Protein AF-A0A0Q4GLU4-F1 (afdb_monomer_lite)

pLDDT: mean 87.72, std 13.49, range [31.62, 98.12]

Structure (mmCIF, N/CA/C/O backbone):
data_AF-A0A0Q4GLU4-F1
#
_entry.id   AF-A0A0Q4GLU4-F1
#
loop_
_atom_site.group_PDB
_atom_site.id
_atom_site.type_symbol
_atom_site.label_atom_id
_atom_site.label_alt_id
_atom_site.label_comp_id
_atom_site.label_asym_id
_atom_site.label_entity_id
_atom_site.label_seq_id
_atom_site.pdbx_PDB_ins_code
_atom_site.Cartn_x
_atom_site.Cartn_y
_atom_site.Cartn_z
_atom_site.occupancy
_atom_site.B_iso_or_equiv
_atom_site.auth_seq_id
_atom_site.auth_comp_id
_atom_site.auth_asym_id
_atom_site.auth_atom_id
_atom_site.pdbx_PDB_model_num
ATOM 1 N N . MET A 1 1 ? 0.797 -15.810 -22.753 1.00 39.41 1 MET A N 1
ATOM 2 C CA . MET A 1 1 ? -0.009 -14.845 -21.960 1.00 39.41 1 MET A CA 1
ATOM 3 C C . MET A 1 1 ? -1.448 -15.326 -21.776 1.00 39.41 1 MET A C 1
ATOM 5 O O . MET A 1 1 ? -1.882 -15.372 -20.635 1.00 39.41 1 MET A O 1
ATOM 9 N N . MET A 1 2 ? -2.152 -15.753 -22.838 1.00 31.64 2 MET A N 1
ATOM 10 C CA . MET A 1 2 ? -3.502 -16.339 -22.717 1.00 31.64 2 MET A CA 1
ATOM 11 C C . MET A 1 2 ? -3.546 -17.628 -21.883 1.00 31.64 2 MET A C 1
ATOM 13 O O . MET A 1 2 ? -4.384 -17.726 -20.999 1.00 31.64 2 MET A O 1
ATOM 17 N N . GLU A 1 3 ? -2.606 -18.563 -22.050 1.00 31.62 3 GLU A N 1
ATOM 18 C CA . GLU A 1 3 ? -2.553 -19.775 -21.204 1.00 31.62 3 GLU A CA 1
ATOM 19 C C . GLU A 1 3 ? -2.455 -19.452 -19.706 1.00 31.62 3 GLU A C 1
ATOM 21 O O . GLU A 1 3 ? -3.097 -20.096 -18.883 1.00 31.62 3 GLU A O 1
ATOM 26 N N . ARG A 1 4 ? -1.731 -18.388 -19.333 1.00 40.19 4 ARG A N 1
ATOM 27 C CA . ARG A 1 4 ? -1.610 -17.991 -17.923 1.00 40.19 4 ARG A CA 1
ATOM 28 C C . ARG A 1 4 ? -2.910 -17.440 -17.326 1.00 40.19 4 ARG A C 1
ATOM 30 O O . ARG A 1 4 ? -3.137 -17.584 -16.130 1.00 40.19 4 ARG A O 1
ATOM 37 N N . LEU A 1 5 ? -3.763 -16.843 -18.159 1.00 36.75 5 LEU A N 1
ATOM 38 C CA . LEU A 1 5 ? -5.113 -16.405 -17.790 1.00 36.75 5 LEU A CA 1
ATOM 39 C C . LEU A 1 5 ? -6.076 -17.593 -17.643 1.00 36.75 5 LEU A C 1
ATOM 41 O O . LEU A 1 5 ? -6.879 -17.600 -16.717 1.00 36.75 5 LEU A O 1
ATOM 45 N N . PHE A 1 6 ? -5.970 -18.606 -18.508 1.00 34.22 6 PHE A N 1
ATOM 46 C CA . PHE A 1 6 ? -6.849 -19.782 -18.477 1.00 34.22 6 PHE A CA 1
ATOM 47 C C . PHE A 1 6 ? -6.505 -20.782 -17.365 1.00 34.22 6 PHE A C 1
ATOM 49 O O . PHE A 1 6 ? -7.409 -21.347 -16.759 1.00 34.22 6 PHE A O 1
ATOM 56 N N . PHE A 1 7 ? -5.221 -20.968 -17.046 1.00 37.69 7 PHE A N 1
ATOM 57 C CA . PHE A 1 7 ? -4.772 -21.926 -16.022 1.00 37.69 7 PHE A CA 1
ATOM 58 C C . PHE A 1 7 ? -4.609 -21.311 -14.628 1.00 37.69 7 PHE A C 1
ATOM 60 O O . PHE A 1 7 ? -3.925 -21.868 -13.772 1.00 37.69 7 PHE A O 1
ATOM 67 N N . GLY A 1 8 ? -5.159 -20.118 -14.403 1.00 33.62 8 GLY A N 1
ATOM 68 C CA . GLY A 1 8 ? -5.063 -19.425 -13.123 1.00 33.62 8 GLY A CA 1
ATOM 69 C C . GLY A 1 8 ? -3.666 -18.909 -12.779 1.00 33.62 8 GLY A C 1
ATOM 70 O O . GLY A 1 8 ? -3.582 -18.090 -11.883 1.00 33.62 8 GLY A O 1
ATOM 71 N N . THR A 1 9 ? -2.596 -19.278 -13.502 1.00 38.72 9 THR A N 1
ATOM 72 C CA . THR A 1 9 ? -1.189 -18.873 -13.259 1.00 38.72 9 THR A CA 1
ATOM 73 C C . THR A 1 9 ? -0.902 -17.364 -13.410 1.00 38.72 9 THR A C 1
ATOM 75 O O . THR A 1 9 ? 0.211 -16.914 -13.145 1.00 38.72 9 THR A O 1
ATOM 78 N N . GLY A 1 10 ? -1.913 -16.540 -13.705 1.00 41.88 10 GLY A N 1
ATOM 79 C CA . GLY A 1 10 ? -1.971 -15.097 -13.414 1.00 41.88 10 GLY A CA 1
ATOM 80 C C . GLY A 1 10 ? -2.082 -14.744 -11.913 1.00 41.88 10 GLY A C 1
ATOM 81 O O . GLY A 1 10 ? -2.509 -13.642 -11.571 1.00 41.88 10 GLY A O 1
ATOM 82 N N . ILE A 1 11 ? -1.681 -15.661 -11.017 1.00 48.50 11 ILE A N 1
ATOM 83 C CA . ILE A 1 11 ? -1.742 -15.626 -9.533 1.00 48.50 11 ILE A CA 1
ATOM 84 C C . ILE A 1 11 ? -0.974 -14.442 -8.918 1.00 48.50 11 ILE A C 1
ATOM 86 O O . ILE A 1 11 ? -1.098 -14.176 -7.726 1.00 48.50 11 ILE A O 1
ATOM 90 N N . GLY A 1 12 ? -0.249 -13.654 -9.717 1.00 57.22 12 GLY A N 1
ATOM 91 C CA . GLY A 1 12 ? 0.348 -12.391 -9.275 1.00 57.22 12 GLY A CA 1
ATOM 92 C C . GLY A 1 12 ? -0.660 -11.405 -8.671 1.00 57.22 12 GLY A C 1
ATOM 93 O O . GLY A 1 12 ? -0.256 -10.552 -7.898 1.00 57.22 12 GLY A O 1
ATOM 94 N N . ILE A 1 13 ? -1.955 -11.539 -8.978 1.00 63.97 13 ILE A N 1
ATOM 95 C CA . ILE A 1 13 ? -3.050 -10.760 -8.370 1.00 63.97 13 ILE A CA 1
ATOM 96 C C . ILE A 1 13 ? -3.712 -11.528 -7.204 1.00 63.97 13 ILE A C 1
ATOM 98 O O . ILE A 1 13 ? -4.199 -10.950 -6.238 1.00 63.97 13 ILE A O 1
ATOM 102 N N . GLY A 1 14 ? -3.703 -12.863 -7.244 1.00 71.62 14 GLY A N 1
ATOM 103 C CA . GLY A 1 14 ? -4.297 -13.706 -6.200 1.00 71.62 14 GLY A CA 1
ATOM 104 C C . GLY A 1 14 ? -3.524 -13.703 -4.877 1.00 71.62 14 GLY A C 1
ATOM 105 O O . GLY A 1 14 ? -4.084 -14.089 -3.853 1.00 71.62 14 GLY A O 1
ATOM 106 N N . TYR A 1 15 ? -2.267 -13.245 -4.864 1.00 82.19 15 TYR A N 1
ATOM 107 C CA . TYR A 1 15 ? -1.439 -13.215 -3.650 1.00 82.19 15 TYR A CA 1
ATOM 108 C C . TYR A 1 15 ? -2.108 -12.455 -2.496 1.00 82.19 15 TYR A C 1
ATOM 110 O O . TYR A 1 15 ? -1.996 -12.868 -1.344 1.00 82.19 15 TYR A O 1
ATOM 118 N N . PHE A 1 16 ? -2.862 -11.393 -2.801 1.00 81.38 16 PHE A N 1
ATOM 119 C CA . PHE A 1 16 ? -3.584 -10.631 -1.788 1.00 81.38 16 PHE A CA 1
ATOM 120 C C . PHE A 1 16 ? -4.655 -11.478 -1.085 1.00 81.38 16 PHE A C 1
ATOM 122 O O . PHE A 1 16 ? -4.849 -11.337 0.118 1.00 81.38 16 PHE A O 1
ATOM 129 N N . VAL A 1 17 ? -5.304 -12.411 -1.796 1.00 86.00 17 VAL A N 1
ATOM 130 C CA . VAL A 1 17 ? -6.263 -13.357 -1.198 1.00 86.00 17 VAL A CA 1
ATOM 131 C C . VAL A 1 17 ? -5.552 -14.282 -0.212 1.00 86.00 17 VAL A C 1
ATOM 133 O O . VAL A 1 17 ? -6.052 -14.498 0.888 1.00 86.00 17 VAL A O 1
ATOM 136 N N . ILE A 1 18 ? -4.361 -14.778 -0.564 1.00 90.38 18 ILE A N 1
ATOM 137 C CA . ILE A 1 18 ? -3.545 -15.614 0.331 1.00 90.38 18 ILE A CA 1
ATOM 138 C C . ILE A 1 18 ? -3.186 -14.831 1.599 1.00 90.38 18 ILE A C 1
ATOM 140 O O . ILE A 1 18 ? -3.396 -15.326 2.706 1.00 90.38 18 ILE A O 1
ATOM 144 N N . VAL A 1 19 ? -2.713 -13.592 1.448 1.00 91.06 19 VAL A N 1
ATOM 145 C CA . VAL A 1 19 ? -2.402 -12.708 2.581 1.00 91.06 19 VAL A CA 1
ATOM 146 C C . VAL A 1 19 ? -3.643 -12.449 3.438 1.00 91.06 19 VAL A C 1
ATOM 148 O O . VAL A 1 19 ? -3.573 -12.524 4.662 1.00 91.06 19 VAL A O 1
ATOM 151 N N . LEU A 1 20 ? -4.803 -12.199 2.830 1.00 89.88 20 LEU A N 1
ATOM 152 C CA . LEU A 1 20 ? -6.050 -11.975 3.561 1.00 89.88 20 LEU A CA 1
ATOM 153 C C . LEU A 1 20 ? -6.472 -13.206 4.375 1.00 89.88 20 LEU A C 1
ATOM 155 O O . LEU A 1 20 ? -6.898 -13.072 5.524 1.00 89.88 20 LEU A O 1
ATOM 159 N N . VAL A 1 21 ? -6.318 -14.408 3.815 1.00 93.12 21 VAL A N 1
ATOM 160 C CA . VAL A 1 21 ? -6.548 -15.667 4.535 1.00 93.12 21 VAL A CA 1
ATOM 161 C C . VAL A 1 21 ? -5.582 -15.792 5.718 1.00 93.12 21 VAL A C 1
ATOM 163 O O . VAL A 1 21 ? -6.031 -16.071 6.830 1.00 93.12 21 VAL A O 1
ATOM 166 N N . GLN A 1 22 ? -4.286 -15.506 5.530 1.00 94.81 22 GLN A N 1
ATOM 167 C CA . GLN A 1 22 ? -3.303 -15.486 6.625 1.00 94.81 22 GLN A CA 1
ATOM 168 C C . GLN A 1 22 ? -3.731 -14.521 7.746 1.00 94.81 22 GLN A C 1
ATOM 170 O O . GLN A 1 22 ? -3.732 -14.898 8.917 1.00 94.81 22 GLN A O 1
ATOM 175 N N . MET A 1 23 ? -4.165 -13.303 7.405 1.00 95.69 23 MET A N 1
ATOM 176 C CA . MET A 1 23 ? -4.648 -12.321 8.387 1.00 95.69 23 MET A CA 1
ATOM 177 C C . MET A 1 23 ? -5.918 -12.777 9.109 1.00 95.69 23 MET A C 1
ATOM 179 O O . MET A 1 23 ? -6.060 -12.583 10.318 1.00 95.69 23 MET A O 1
ATOM 183 N N . THR A 1 24 ? -6.824 -13.440 8.391 1.00 94.44 24 THR A N 1
ATOM 184 C CA . THR A 1 24 ? -8.051 -14.002 8.967 1.00 94.44 24 THR A CA 1
ATOM 185 C C . THR A 1 24 ? -7.716 -15.055 10.026 1.00 94.44 24 THR A C 1
ATOM 187 O O . THR A 1 24 ? -8.270 -15.015 11.122 1.00 94.44 24 THR A O 1
ATOM 190 N N . PHE A 1 25 ? -6.737 -15.929 9.767 1.00 96.25 25 PHE A N 1
ATOM 191 C CA . PHE A 1 25 ? -6.247 -16.891 10.762 1.00 96.25 25 PHE A CA 1
ATOM 192 C C . PHE A 1 25 ? -5.553 -16.235 11.963 1.00 96.25 25 PHE A C 1
ATOM 194 O O . PHE A 1 25 ? -5.634 -16.760 13.073 1.00 96.25 25 PHE A O 1
ATOM 201 N N . LEU A 1 26 ? -4.897 -15.087 11.777 1.00 95.94 26 LEU A N 1
ATOM 202 C CA . LEU A 1 26 ? -4.264 -14.339 12.869 1.00 95.94 26 LEU A CA 1
ATOM 203 C C . LEU A 1 26 ? -5.267 -13.560 13.729 1.00 95.94 26 LEU A C 1
ATOM 205 O O . LEU A 1 26 ? -4.972 -13.245 14.881 1.00 95.94 26 LEU A O 1
ATOM 209 N N . THR A 1 27 ? -6.461 -13.270 13.213 1.00 96.31 27 THR A N 1
ATOM 210 C CA . THR A 1 27 ? -7.449 -12.408 13.881 1.00 96.31 27 THR A CA 1
ATOM 211 C C . THR A 1 27 ? -7.829 -12.876 15.292 1.00 96.31 27 THR A C 1
ATOM 213 O O . THR A 1 27 ? -7.807 -12.044 16.200 1.00 96.31 27 THR A O 1
ATOM 216 N N . PRO A 1 28 ? -8.094 -14.174 15.557 1.00 96.81 28 PRO A N 1
ATOM 217 C CA . PRO A 1 28 ? -8.371 -14.645 16.914 1.00 96.81 28 PRO A CA 1
ATOM 218 C C . PRO A 1 28 ? -7.207 -14.414 17.886 1.00 96.81 28 PRO A C 1
ATOM 220 O O . PRO A 1 28 ? -7.432 -14.208 19.075 1.00 96.81 28 PRO A O 1
ATOM 223 N N . LEU A 1 29 ? -5.959 -14.438 17.404 1.00 96.44 29 LEU A N 1
ATOM 224 C CA . LEU A 1 29 ? -4.783 -14.145 18.229 1.00 96.44 29 LEU A CA 1
ATOM 225 C C . LEU A 1 29 ? -4.691 -12.653 18.538 1.00 96.44 29 LEU A C 1
ATOM 227 O O . LEU A 1 29 ? -4.422 -12.285 19.679 1.00 96.44 29 LEU A O 1
ATOM 231 N N . ILE A 1 30 ? -4.967 -11.803 17.544 1.00 96.12 30 ILE A N 1
ATOM 232 C CA . ILE A 1 30 ? -5.041 -10.352 17.731 1.00 96.12 30 ILE A CA 1
ATOM 233 C C . ILE A 1 30 ? -6.120 -10.008 18.767 1.00 96.12 30 ILE A C 1
ATOM 235 O O . ILE A 1 30 ? -5.894 -9.148 19.617 1.00 96.12 30 ILE A O 1
ATOM 239 N N . ASP A 1 31 ? -7.263 -10.696 18.733 1.00 96.06 31 ASP A N 1
ATOM 240 C CA . ASP A 1 31 ? -8.378 -10.452 19.650 1.00 96.06 31 ASP A CA 1
ATOM 241 C C . ASP A 1 31 ? -8.071 -10.792 21.112 1.00 96.06 31 ASP A C 1
ATOM 243 O O . ASP A 1 31 ? -8.534 -10.118 22.030 1.00 96.06 31 ASP A O 1
ATOM 247 N N . ARG A 1 32 ? -7.224 -11.800 21.340 1.00 96.31 32 ARG A N 1
ATOM 248 C CA . ARG A 1 32 ? -6.768 -12.187 22.684 1.00 96.31 32 ARG A CA 1
ATOM 249 C C . ARG A 1 32 ? -5.821 -11.165 23.320 1.00 96.31 32 ARG A C 1
ATOM 251 O O . ARG A 1 32 ? -5.521 -11.261 24.508 1.00 96.31 32 ARG A O 1
ATOM 258 N N . VAL A 1 33 ? -5.317 -10.191 22.561 1.00 95.81 33 VAL A N 1
ATOM 259 C CA . VAL A 1 33 ? -4.441 -9.147 23.099 1.00 95.81 33 VAL A CA 1
ATOM 260 C C . VAL A 1 33 ? -5.290 -8.043 23.730 1.00 95.81 33 VAL A C 1
ATOM 262 O O . VAL A 1 33 ? -5.928 -7.251 23.048 1.00 95.81 33 VAL A O 1
ATOM 265 N N . HIS A 1 34 ? -5.264 -7.949 25.059 1.00 93.50 34 HIS A N 1
ATOM 266 C CA . HIS A 1 34 ? -6.071 -6.957 25.779 1.00 93.50 34 HIS A CA 1
ATOM 267 C C . HIS A 1 34 ? -5.377 -5.599 25.961 1.00 93.50 34 HIS A C 1
ATOM 269 O O . HIS A 1 34 ? -6.041 -4.570 26.068 1.00 93.50 34 HIS A O 1
ATOM 275 N N . LYS A 1 35 ? -4.038 -5.561 26.002 1.00 95.25 35 LYS A N 1
ATOM 276 C CA . LYS A 1 35 ? -3.285 -4.341 26.340 1.00 95.25 35 LYS A CA 1
ATOM 277 C C . LYS A 1 35 ? -2.871 -3.561 25.087 1.00 95.25 35 LYS A C 1
ATOM 279 O O . LYS A 1 35 ? -2.287 -4.122 24.166 1.00 95.25 35 LYS A O 1
ATOM 284 N N . SER A 1 36 ? -3.100 -2.244 25.070 1.00 93.50 36 SER A N 1
ATOM 285 C CA . SER A 1 36 ? -2.770 -1.361 23.931 1.00 93.50 36 SER A CA 1
ATOM 286 C C . SER A 1 36 ? -1.318 -1.397 23.493 1.00 93.50 36 SER A C 1
ATOM 288 O O . SER A 1 36 ? -1.057 -1.545 22.301 1.00 93.50 36 SER A O 1
ATOM 290 N N . TYR A 1 37 ? -0.384 -1.333 24.438 1.00 95.38 37 TYR A N 1
ATOM 291 C CA . TYR A 1 37 ? 1.036 -1.345 24.100 1.00 95.38 37 TYR A CA 1
ATOM 292 C C . TYR A 1 37 ? 1.467 -2.658 23.428 1.00 95.38 37 TYR A C 1
ATOM 294 O O . TYR A 1 37 ? 2.375 -2.636 22.607 1.00 95.38 37 TYR A O 1
ATOM 302 N N . LEU A 1 38 ? 0.801 -3.787 23.715 1.00 97.06 38 LEU A N 1
ATOM 303 C CA . LEU A 1 38 ? 1.115 -5.072 23.085 1.00 97.06 38 LEU A CA 1
ATOM 304 C C . LEU A 1 38 ? 0.713 -5.100 21.610 1.00 97.06 38 LEU A C 1
ATOM 306 O O . LEU A 1 38 ? 1.428 -5.690 20.808 1.00 97.06 38 LEU A O 1
ATOM 310 N N . HIS A 1 39 ? -0.380 -4.435 21.224 1.00 95.94 39 HIS A N 1
ATOM 311 C CA . HIS A 1 39 ? -0.709 -4.309 19.804 1.00 95.94 39 HIS A CA 1
ATOM 312 C C . HIS A 1 39 ? 0.313 -3.443 19.070 1.00 95.94 39 HIS A C 1
ATOM 314 O O . HIS A 1 39 ? 0.755 -3.817 17.990 1.00 95.94 39 HIS A O 1
ATOM 320 N N . VAL A 1 40 ? 0.718 -2.317 19.668 1.00 94.94 40 VAL A N 1
ATOM 321 C CA . VAL A 1 40 ? 1.752 -1.441 19.096 1.00 94.94 40 VAL A CA 1
ATOM 322 C C . VAL A 1 40 ? 3.073 -2.195 18.956 1.00 94.94 40 VAL A C 1
ATOM 324 O O . VAL A 1 40 ? 3.673 -2.180 17.885 1.00 94.94 40 VAL A O 1
ATOM 327 N N . LEU A 1 41 ? 3.487 -2.920 19.997 1.00 97.25 41 LEU A N 1
ATOM 328 C CA . LEU A 1 41 ? 4.691 -3.745 19.974 1.00 97.25 41 LEU A CA 1
ATOM 329 C C . LEU A 1 41 ? 4.619 -4.830 18.893 1.00 97.25 41 LEU A C 1
ATOM 331 O O . LEU A 1 41 ? 5.587 -5.009 18.159 1.00 97.25 41 LEU A O 1
ATOM 335 N N . ALA A 1 42 ? 3.483 -5.521 18.757 1.00 97.19 42 ALA A N 1
ATOM 336 C CA . ALA A 1 42 ? 3.283 -6.528 17.717 1.00 97.19 42 ALA A CA 1
ATOM 337 C C . ALA A 1 42 ? 3.375 -5.922 16.309 1.00 97.19 42 ALA A C 1
ATOM 339 O O . ALA A 1 42 ? 4.083 -6.462 15.461 1.00 97.19 42 ALA A O 1
ATOM 340 N N . MET A 1 43 ? 2.725 -4.775 16.074 1.00 96.62 43 MET A N 1
ATOM 341 C CA . MET A 1 43 ? 2.805 -4.057 14.800 1.00 96.62 43 MET A CA 1
ATOM 342 C C . MET A 1 43 ? 4.243 -3.645 14.477 1.00 96.62 43 MET A C 1
ATOM 344 O O . MET A 1 43 ? 4.702 -3.917 13.372 1.00 96.62 43 MET A O 1
ATOM 348 N N . ILE A 1 44 ? 4.978 -3.052 15.424 1.00 96.38 44 ILE A N 1
ATOM 349 C CA . ILE A 1 44 ? 6.383 -2.658 15.223 1.00 96.38 44 ILE A CA 1
ATOM 350 C C . ILE A 1 44 ? 7.247 -3.887 14.931 1.00 96.38 44 ILE A C 1
ATOM 352 O O . ILE A 1 44 ? 7.976 -3.902 13.943 1.00 96.38 44 ILE A O 1
ATOM 356 N N . THR A 1 45 ? 7.128 -4.934 15.749 1.00 97.38 45 THR A N 1
ATOM 357 C CA . THR A 1 45 ? 7.933 -6.158 15.619 1.00 97.38 45 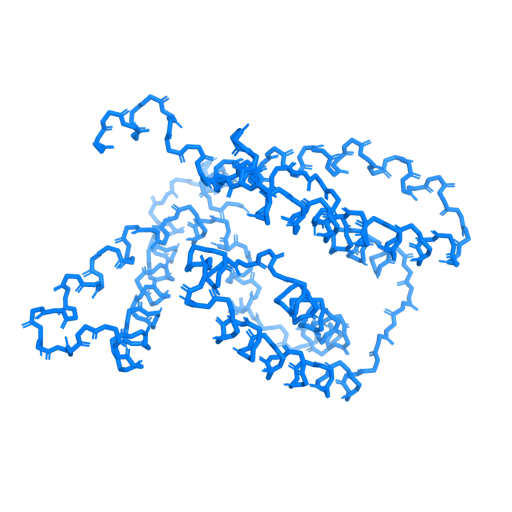THR A CA 1
ATOM 358 C C . THR A 1 45 ? 7.722 -6.816 14.260 1.00 97.38 45 THR A C 1
ATOM 360 O O . THR A 1 45 ? 8.688 -7.134 13.571 1.00 97.38 45 THR A O 1
ATOM 363 N N . LEU A 1 46 ? 6.466 -6.976 13.834 1.00 97.19 46 LEU A N 1
ATOM 364 C CA . LEU A 1 46 ? 6.155 -7.593 12.546 1.00 97.19 46 LEU A CA 1
ATOM 365 C C . LEU A 1 46 ? 6.469 -6.671 11.362 1.00 97.19 46 LEU A C 1
ATOM 367 O O . LEU A 1 46 ? 6.876 -7.174 10.321 1.00 97.19 46 LEU A O 1
ATOM 371 N N . THR A 1 47 ? 6.398 -5.344 11.528 1.00 95.94 47 THR A N 1
ATOM 372 C CA . THR A 1 47 ? 6.905 -4.393 10.521 1.00 95.94 47 THR A CA 1
ATOM 373 C C . THR A 1 47 ? 8.401 -4.589 10.302 1.00 95.94 47 THR A C 1
ATOM 375 O O . THR A 1 47 ? 8.839 -4.746 9.165 1.00 95.94 47 THR A O 1
ATOM 378 N N . VAL A 1 48 ? 9.188 -4.605 11.385 1.00 96.88 48 VAL A N 1
ATOM 379 C CA . VAL A 1 48 ? 10.642 -4.803 11.313 1.00 96.88 48 VAL A CA 1
ATOM 380 C C . VAL A 1 48 ? 10.949 -6.152 10.676 1.00 96.88 48 VAL A C 1
ATOM 382 O O . VAL A 1 48 ? 11.723 -6.202 9.729 1.00 96.88 48 VAL A O 1
ATOM 385 N N . LEU A 1 49 ? 10.279 -7.223 11.110 1.00 97.44 49 LEU A N 1
ATOM 386 C CA . LEU A 1 49 ? 10.451 -8.553 10.529 1.00 97.44 49 LEU A CA 1
ATOM 387 C C . LEU A 1 49 ? 10.121 -8.583 9.027 1.00 97.44 49 LEU A C 1
ATOM 389 O O . LEU A 1 49 ? 10.877 -9.161 8.251 1.00 97.44 49 LEU A O 1
ATOM 393 N N . GLY A 1 50 ? 9.018 -7.957 8.605 1.00 96.19 50 GLY A N 1
ATOM 394 C CA . GLY A 1 50 ? 8.606 -7.889 7.201 1.00 96.19 50 GLY A CA 1
ATOM 395 C C . GLY A 1 50 ? 9.579 -7.090 6.329 1.00 96.19 50 GLY A C 1
ATOM 396 O O . GLY A 1 50 ? 9.913 -7.524 5.224 1.00 96.19 50 GLY A O 1
ATOM 397 N N . ILE A 1 51 ? 10.080 -5.960 6.837 1.00 96.12 51 ILE A N 1
ATOM 398 C CA . ILE A 1 51 ? 11.109 -5.155 6.166 1.00 96.12 51 ILE A CA 1
ATOM 399 C C . ILE A 1 51 ? 12.411 -5.948 6.076 1.00 96.12 51 ILE A C 1
ATOM 401 O O . ILE A 1 51 ? 12.931 -6.116 4.979 1.00 96.12 51 ILE A O 1
ATOM 405 N N . SER A 1 52 ? 12.914 -6.486 7.190 1.00 97.00 52 SER A N 1
ATOM 406 C CA . SER A 1 52 ? 14.141 -7.284 7.205 1.00 97.00 52 SER A CA 1
ATOM 407 C C . SER A 1 52 ? 14.052 -8.450 6.229 1.00 97.00 52 SER A C 1
ATOM 409 O O . SER A 1 52 ? 14.934 -8.595 5.393 1.00 97.00 52 SER A O 1
ATOM 411 N N . PHE A 1 53 ? 12.952 -9.208 6.255 1.00 96.25 53 PHE A N 1
ATOM 412 C CA . PHE A 1 53 ? 12.705 -10.273 5.288 1.00 96.25 53 PHE A CA 1
ATOM 413 C C . PHE A 1 53 ? 12.792 -9.754 3.850 1.00 96.25 53 PHE A C 1
ATOM 415 O O . PHE A 1 53 ? 13.576 -10.275 3.062 1.00 96.25 53 PHE A O 1
ATOM 422 N N . THR A 1 54 ? 12.043 -8.699 3.518 1.00 94.69 54 THR A N 1
ATOM 423 C CA . THR A 1 54 ? 12.007 -8.151 2.155 1.00 94.69 54 THR A CA 1
ATOM 424 C C . THR A 1 54 ? 13.402 -7.739 1.688 1.00 94.69 54 THR A C 1
ATOM 426 O O . THR A 1 54 ? 13.816 -8.122 0.600 1.00 94.69 54 THR A O 1
ATOM 429 N N . TYR A 1 55 ? 14.156 -7.003 2.507 1.00 96.31 55 TYR A N 1
ATOM 430 C CA . TYR A 1 55 ? 15.480 -6.513 2.122 1.00 96.31 55 TYR A CA 1
ATOM 431 C C . TYR A 1 55 ? 16.489 -7.648 2.031 1.00 96.31 55 TYR A C 1
ATOM 433 O O . TYR A 1 55 ? 17.265 -7.671 1.086 1.00 96.31 55 TYR A O 1
ATOM 441 N N . THR A 1 56 ? 16.462 -8.617 2.947 1.00 96.81 56 THR A N 1
ATOM 442 C CA . THR A 1 56 ? 17.329 -9.796 2.863 1.00 96.81 56 THR A CA 1
ATOM 443 C C . THR A 1 56 ? 17.062 -10.574 1.577 1.00 96.81 56 THR A C 1
ATOM 445 O O . THR A 1 56 ? 18.005 -10.865 0.849 1.00 96.81 56 THR A O 1
ATOM 448 N N . MET A 1 57 ? 15.800 -10.861 1.242 1.00 96.38 57 MET A N 1
ATOM 449 C CA . MET A 1 57 ? 15.495 -11.602 0.014 1.00 96.38 57 MET A CA 1
ATOM 450 C C . MET A 1 57 ? 15.964 -10.846 -1.236 1.00 96.38 57 MET A C 1
ATOM 452 O O . MET A 1 57 ? 16.508 -11.465 -2.143 1.00 96.38 57 MET A O 1
ATOM 456 N N . GLN A 1 58 ? 15.806 -9.518 -1.274 1.00 94.81 58 GLN A N 1
ATOM 457 C CA . GLN A 1 58 ? 16.232 -8.692 -2.411 1.00 94.81 58 GLN A CA 1
ATOM 458 C C . GLN A 1 58 ? 17.756 -8.553 -2.514 1.00 94.81 58 GLN A C 1
ATOM 460 O O . GLN A 1 58 ? 18.307 -8.726 -3.593 1.00 94.81 58 GLN A O 1
ATOM 465 N N . LEU A 1 59 ? 18.446 -8.259 -1.408 1.00 95.44 59 LEU A N 1
ATOM 466 C CA . LEU A 1 59 ? 19.891 -8.002 -1.395 1.00 95.44 59 LEU A CA 1
ATOM 467 C C . LEU A 1 59 ? 20.727 -9.253 -1.665 1.00 95.44 59 LEU A C 1
ATOM 469 O O . LEU A 1 59 ? 21.803 -9.148 -2.243 1.00 95.44 59 LEU A O 1
ATOM 473 N N . TYR A 1 60 ? 20.243 -10.416 -1.231 1.00 96.25 60 TYR A N 1
ATOM 474 C CA . TYR A 1 60 ? 20.909 -11.698 -1.453 1.00 96.25 60 TYR A CA 1
ATOM 475 C C . TYR A 1 60 ? 20.320 -12.476 -2.637 1.00 96.25 60 TYR A C 1
ATOM 477 O O . TYR A 1 60 ? 20.686 -13.631 -2.828 1.00 96.25 60 TYR A O 1
ATOM 485 N N . GLU A 1 61 ? 19.401 -11.865 -3.396 1.00 94.38 61 GLU A N 1
ATOM 486 C CA . GLU A 1 61 ? 18.766 -12.449 -4.586 1.00 94.38 61 GLU A CA 1
ATOM 487 C C . GLU A 1 61 ? 18.240 -13.882 -4.354 1.00 94.38 61 GLU A C 1
ATOM 489 O O . GLU A 1 61 ? 18.404 -14.780 -5.177 1.00 94.38 61 GLU A O 1
ATOM 494 N N . ILE A 1 62 ? 17.611 -14.114 -3.195 1.00 95.69 62 ILE A N 1
ATOM 495 C CA . ILE A 1 62 ? 17.170 -15.453 -2.778 1.00 95.69 62 ILE A CA 1
ATOM 496 C C . ILE A 1 62 ? 15.886 -15.830 -3.525 1.00 95.69 62 ILE A C 1
ATOM 498 O O . ILE A 1 62 ? 14.785 -15.423 -3.149 1.00 95.69 62 ILE A O 1
ATOM 502 N N . GLU A 1 63 ? 16.019 -16.648 -4.564 1.00 93.94 63 GLU A N 1
ATOM 503 C CA . GLU A 1 63 ? 14.892 -17.183 -5.332 1.00 93.94 63 GLU A CA 1
ATOM 504 C C . GLU A 1 63 ? 14.093 -18.252 -4.545 1.00 93.94 63 GLU A C 1
ATOM 506 O O . GLU A 1 63 ? 14.675 -19.040 -3.794 1.00 93.94 63 GLU A O 1
ATOM 511 N N . PRO A 1 64 ? 12.753 -18.326 -4.704 1.00 90.56 64 PRO A N 1
ATOM 512 C CA . PRO A 1 64 ? 11.915 -17.435 -5.511 1.00 90.56 64 PRO A CA 1
ATOM 513 C C . PRO A 1 64 ? 11.488 -16.151 -4.768 1.00 90.56 64 PRO A C 1
ATOM 515 O O . PRO A 1 64 ? 10.695 -15.370 -5.288 1.00 90.56 64 PRO A O 1
ATOM 518 N N . PHE A 1 65 ? 11.943 -15.936 -3.529 1.00 91.69 65 PHE A N 1
ATOM 519 C CA . PHE A 1 65 ? 11.426 -14.918 -2.603 1.00 91.69 65 PHE A CA 1
ATOM 520 C C . PHE A 1 65 ? 11.863 -13.478 -2.901 1.00 91.69 65 PHE A C 1
ATOM 522 O O . PHE A 1 65 ? 11.286 -12.542 -2.354 1.00 91.69 65 PHE A O 1
ATOM 529 N N . ASN A 1 66 ? 12.846 -13.274 -3.770 1.00 90.75 66 ASN A N 1
ATOM 530 C CA . ASN A 1 66 ? 13.219 -11.977 -4.338 1.00 90.75 66 ASN A CA 1
ATOM 531 C C . ASN A 1 66 ? 12.270 -11.528 -5.474 1.00 90.75 66 ASN A C 1
ATOM 533 O O . ASN A 1 66 ? 12.262 -10.352 -5.839 1.00 90.75 66 ASN A O 1
ATOM 537 N N . THR A 1 67 ? 11.419 -12.408 -6.010 1.00 87.81 67 THR A N 1
ATOM 538 C CA . THR A 1 67 ? 10.483 -12.061 -7.091 1.00 87.81 67 THR A CA 1
ATOM 539 C C . THR A 1 67 ? 9.074 -11.765 -6.580 1.00 87.81 67 THR A C 1
ATOM 541 O O . THR A 1 67 ? 8.618 -12.286 -5.561 1.00 87.81 67 THR A O 1
ATOM 544 N N . PHE A 1 68 ? 8.344 -10.903 -7.289 1.00 82.56 68 PHE A N 1
ATOM 545 C CA . PHE A 1 68 ? 6.917 -10.694 -7.038 1.00 82.56 68 PHE A CA 1
ATOM 546 C C . PHE A 1 68 ? 6.095 -11.819 -7.704 1.00 82.56 68 PHE A C 1
ATOM 548 O O . PHE A 1 68 ? 6.355 -12.128 -8.869 1.00 82.56 68 PHE A O 1
ATOM 555 N N . PRO A 1 69 ? 5.079 -12.408 -7.037 1.00 85.56 69 PRO A N 1
ATOM 556 C CA . PRO A 1 69 ? 4.481 -11.993 -5.762 1.00 85.56 69 PRO A CA 1
ATOM 557 C C . PRO A 1 69 ? 5.097 -12.629 -4.506 1.00 85.56 69 PRO A C 1
ATOM 559 O O . PRO A 1 69 ? 4.650 -12.320 -3.405 1.00 85.56 69 PRO A O 1
ATOM 562 N N . MET A 1 70 ? 6.092 -13.512 -4.631 1.00 88.44 70 MET A N 1
ATOM 563 C CA . MET A 1 70 ? 6.636 -14.289 -3.508 1.00 88.44 70 MET A CA 1
ATOM 564 C C . MET A 1 70 ? 7.216 -13.413 -2.394 1.00 88.44 70 MET A C 1
ATOM 566 O O . MET A 1 70 ? 6.935 -13.656 -1.220 1.00 88.44 70 MET A O 1
ATOM 570 N N . SER A 1 71 ? 7.928 -12.344 -2.754 1.00 86.00 71 SER A N 1
ATOM 571 C CA . SER A 1 71 ? 8.438 -11.333 -1.814 1.00 86.00 71 SER A CA 1
ATOM 572 C C . SER A 1 71 ? 7.336 -10.659 -0.991 1.00 86.00 71 SER A C 1
ATOM 574 O O . SER A 1 71 ? 7.582 -10.162 0.105 1.00 86.00 71 SER A O 1
ATOM 576 N N . ALA A 1 72 ? 6.106 -10.669 -1.505 1.00 86.94 72 ALA A N 1
ATOM 577 C CA . ALA A 1 72 ? 4.937 -10.046 -0.911 1.00 86.94 72 ALA A CA 1
ATOM 578 C C . ALA A 1 72 ? 3.991 -11.055 -0.231 1.00 86.94 72 ALA A C 1
ATOM 580 O O . ALA A 1 72 ? 2.998 -10.642 0.360 1.00 86.94 72 ALA A O 1
ATOM 581 N N . LEU A 1 73 ? 4.255 -12.365 -0.299 1.00 91.00 73 LEU A N 1
ATOM 582 C CA . LEU A 1 73 ? 3.419 -13.385 0.354 1.00 91.00 73 LEU A CA 1
ATOM 583 C C . LEU A 1 73 ? 3.679 -13.508 1.854 1.00 91.00 73 LEU A C 1
ATOM 585 O O . LEU A 1 73 ? 2.875 -14.105 2.574 1.00 91.00 73 LEU A O 1
ATOM 589 N N . PHE A 1 74 ? 4.803 -12.976 2.332 1.00 93.38 74 PHE A N 1
ATOM 590 C CA . PHE A 1 74 ? 5.110 -13.009 3.748 1.00 93.38 74 PHE A CA 1
ATOM 591 C C . PHE A 1 74 ? 4.207 -12.031 4.502 1.00 93.38 74 PHE A C 1
ATOM 593 O O . PHE A 1 74 ? 4.340 -10.812 4.388 1.00 93.38 74 PHE A O 1
ATOM 600 N N . PHE A 1 75 ? 3.281 -12.583 5.290 1.00 93.56 75 PHE A N 1
ATOM 601 C CA . PHE A 1 75 ? 2.220 -11.836 5.968 1.00 93.56 75 PHE A CA 1
ATOM 602 C C . PHE A 1 75 ? 2.739 -10.636 6.776 1.00 93.56 75 PHE A C 1
ATOM 604 O O . PHE A 1 75 ? 2.064 -9.612 6.844 1.00 93.56 75 PHE A O 1
ATOM 611 N N . ALA A 1 76 ? 3.939 -10.728 7.362 1.00 94.69 76 ALA A N 1
ATOM 612 C CA . ALA A 1 76 ? 4.510 -9.676 8.202 1.00 94.69 76 ALA A CA 1
ATOM 613 C C . ALA A 1 76 ? 4.677 -8.337 7.458 1.00 94.69 76 ALA A C 1
ATOM 615 O O . ALA A 1 76 ? 4.584 -7.285 8.083 1.00 94.69 76 ALA A O 1
ATOM 616 N N . VAL A 1 77 ? 4.830 -8.362 6.127 1.00 93.12 77 VAL A N 1
ATOM 617 C CA . VAL A 1 77 ? 4.870 -7.155 5.280 1.00 93.12 77 VAL A CA 1
ATOM 618 C C . VAL A 1 77 ? 3.555 -6.369 5.361 1.00 93.12 77 VAL A C 1
ATOM 620 O O . VAL A 1 77 ? 3.558 -5.140 5.374 1.00 93.12 77 VAL A O 1
ATOM 623 N N . TRP A 1 78 ? 2.423 -7.071 5.454 1.00 94.19 78 TRP A N 1
ATOM 624 C CA . TRP A 1 78 ? 1.078 -6.485 5.410 1.00 94.19 78 TRP A CA 1
ATOM 625 C C . TRP A 1 78 ? 0.394 -6.404 6.775 1.00 94.19 78 TRP A C 1
ATOM 627 O O . TRP A 1 78 ? -0.569 -5.655 6.954 1.00 94.19 78 TRP A O 1
ATOM 637 N N . TYR A 1 79 ? 0.899 -7.162 7.746 1.00 95.69 79 TYR A N 1
ATOM 638 C CA . TYR A 1 79 ? 0.355 -7.256 9.094 1.00 95.69 79 TYR A CA 1
ATOM 639 C C . TYR A 1 79 ? 0.101 -5.896 9.768 1.00 95.69 79 TYR A C 1
ATOM 641 O O . TYR A 1 79 ? -0.974 -5.735 10.347 1.00 95.69 79 TYR A O 1
ATOM 649 N N . PRO A 1 80 ? 1.000 -4.892 9.686 1.00 95.50 80 PRO A N 1
ATOM 650 C CA . PRO A 1 80 ? 0.799 -3.619 10.377 1.00 95.50 80 PRO A CA 1
ATOM 651 C C . PRO A 1 80 ? -0.457 -2.889 9.904 1.00 95.50 80 PRO A C 1
ATOM 653 O O . PRO A 1 80 ? -1.178 -2.335 10.723 1.00 95.50 80 PRO A O 1
ATOM 656 N N . PHE A 1 81 ? -0.766 -2.934 8.606 1.00 94.31 81 PHE A N 1
ATOM 657 C CA . PHE A 1 81 ? -1.958 -2.289 8.047 1.00 94.31 81 PHE A CA 1
ATOM 658 C C . PHE A 1 81 ? -3.235 -2.991 8.500 1.00 94.31 81 PHE A C 1
ATOM 660 O O . PHE A 1 81 ? -4.185 -2.340 8.936 1.00 94.31 81 PHE A O 1
ATOM 667 N N . TYR A 1 82 ? -3.237 -4.325 8.431 1.00 95.00 82 TYR A N 1
ATOM 668 C CA . TYR A 1 82 ? -4.372 -5.135 8.860 1.00 95.00 82 TYR A CA 1
ATOM 669 C C . TYR A 1 82 ? -4.659 -4.939 10.352 1.00 95.00 82 TYR A C 1
ATOM 671 O O . TYR A 1 82 ? -5.783 -4.633 10.754 1.00 95.00 82 TYR A O 1
ATOM 679 N N . HIS A 1 83 ? -3.619 -5.064 11.179 1.00 95.69 83 HIS A N 1
ATOM 680 C CA . HIS A 1 83 ? -3.730 -4.928 12.624 1.00 95.69 83 HIS A CA 1
ATOM 681 C C . HIS A 1 83 ? -4.089 -3.490 13.018 1.00 95.69 83 HIS A C 1
ATOM 683 O O . HIS A 1 83 ? -4.937 -3.301 13.886 1.00 95.69 83 HIS A O 1
ATOM 689 N N . LEU A 1 84 ? -3.552 -2.471 12.344 1.00 95.25 84 LEU A N 1
ATOM 690 C CA . LEU A 1 84 ? -3.941 -1.081 12.585 1.00 95.25 84 LEU A CA 1
ATOM 691 C C . LEU A 1 84 ? -5.435 -0.852 12.331 1.00 95.25 84 LEU A C 1
ATOM 693 O O . LEU A 1 84 ? -6.108 -0.256 13.170 1.00 95.25 84 LEU A O 1
ATOM 697 N N . GLY A 1 85 ? -5.962 -1.354 11.209 1.00 93.12 85 GLY A N 1
ATOM 698 C CA . GLY A 1 85 ? -7.390 -1.273 10.894 1.00 93.12 85 GLY A CA 1
ATOM 699 C C . GLY A 1 85 ? -8.253 -1.979 11.942 1.00 93.12 85 GLY A C 1
ATOM 700 O O . GLY A 1 85 ? -9.220 -1.404 12.439 1.00 93.12 85 GLY A O 1
ATOM 701 N N . TYR A 1 86 ? -7.855 -3.186 12.353 1.00 93.81 86 TYR A N 1
ATOM 702 C CA . TYR A 1 86 ? -8.523 -3.929 13.424 1.00 93.81 86 TYR A CA 1
ATOM 703 C C . TYR A 1 86 ? -8.516 -3.166 14.759 1.00 93.81 86 TYR A C 1
ATOM 705 O O . TYR A 1 86 ? -9.544 -3.027 15.422 1.00 93.81 86 TYR A O 1
ATOM 713 N N . PHE A 1 87 ? -7.352 -2.644 15.149 1.00 94.19 87 PHE A N 1
ATOM 714 C CA . PHE A 1 87 ? -7.154 -1.897 16.387 1.00 94.19 87 PHE A CA 1
ATOM 715 C C . PHE A 1 87 ? -8.005 -0.623 16.418 1.00 94.19 87 PHE A C 1
ATOM 717 O O . PHE A 1 87 ? -8.697 -0.377 17.404 1.00 94.19 87 PHE A O 1
ATOM 724 N N . ALA A 1 88 ? -7.996 0.151 15.329 1.00 92.19 88 ALA A N 1
ATOM 725 C CA . ALA A 1 88 ? -8.771 1.382 15.192 1.00 92.19 88 ALA A CA 1
ATOM 726 C C . ALA A 1 88 ? -10.287 1.141 15.079 1.00 92.19 88 ALA A C 1
ATOM 728 O O . ALA A 1 88 ? -11.070 2.031 15.402 1.00 92.19 88 ALA A O 1
ATOM 729 N N . GLY A 1 89 ? -10.705 -0.046 14.624 1.00 89.44 89 GLY A N 1
ATOM 730 C CA . GLY A 1 89 ? -12.112 -0.454 14.587 1.00 89.44 89 GLY A CA 1
ATOM 731 C C . GLY A 1 89 ? -12.663 -0.876 15.952 1.00 89.44 89 GLY A C 1
ATOM 732 O O . GLY A 1 89 ? -13.844 -0.686 16.219 1.00 89.44 89 GLY A O 1
ATOM 733 N N . LYS A 1 90 ? -11.820 -1.428 16.837 1.00 89.38 90 LYS A N 1
ATOM 734 C CA . LYS A 1 90 ? -12.229 -1.850 18.191 1.00 89.38 90 LYS A CA 1
ATOM 735 C C . LYS A 1 90 ? -12.052 -0.787 19.266 1.00 89.38 90 LYS A C 1
ATOM 737 O O . LYS A 1 90 ? -12.564 -0.953 20.371 1.00 89.38 90 LYS A O 1
ATOM 742 N N . ARG A 1 91 ? -11.273 0.255 18.994 1.00 84.88 91 ARG A N 1
ATOM 743 C CA . ARG A 1 91 ? -10.936 1.283 19.979 1.00 84.88 91 ARG A CA 1
ATOM 744 C C . ARG A 1 91 ? -11.219 2.653 19.423 1.00 84.88 91 ARG A C 1
ATOM 746 O O . ARG A 1 91 ? -10.978 2.915 18.248 1.00 84.88 91 ARG A O 1
ATOM 753 N N . ASP A 1 92 ? -11.662 3.539 20.302 1.00 81.62 92 ASP A N 1
ATOM 754 C CA . ASP A 1 92 ? -11.816 4.943 19.961 1.00 81.62 92 ASP A CA 1
ATOM 755 C C . ASP A 1 92 ? -10.446 5.632 19.962 1.00 81.62 92 ASP A C 1
ATOM 757 O O . ASP A 1 92 ? -10.029 6.297 20.908 1.00 81.62 92 ASP A O 1
ATOM 761 N N . TRP A 1 93 ? -9.673 5.341 18.919 1.00 87.19 93 TRP A N 1
ATOM 762 C CA . TRP A 1 93 ? -8.370 5.928 18.681 1.00 87.19 93 TRP A CA 1
ATOM 763 C C . TRP A 1 93 ? -8.428 6.783 17.424 1.00 87.19 93 TRP A C 1
ATOM 765 O O . TRP A 1 93 ? -8.734 6.285 16.340 1.00 87.19 93 TRP A O 1
ATOM 775 N N . ASN A 1 94 ? -8.105 8.065 17.581 1.00 86.94 94 ASN A N 1
ATOM 776 C CA . ASN A 1 94 ? -8.128 9.035 16.500 1.00 86.94 94 ASN A CA 1
ATOM 777 C C . ASN A 1 94 ? -6.743 9.693 16.354 1.00 86.94 94 ASN A C 1
ATOM 779 O O . ASN A 1 94 ? -6.340 10.475 17.223 1.00 86.94 94 ASN A O 1
ATOM 783 N N . PRO A 1 95 ? -5.962 9.352 15.313 1.00 91.94 95 PRO A N 1
ATOM 784 C CA . PRO A 1 95 ? -4.670 9.983 15.086 1.00 91.94 95 PRO A CA 1
ATOM 785 C C . PRO A 1 95 ? -4.827 11.457 14.677 1.00 91.94 95 PRO A C 1
ATOM 787 O O . PRO A 1 95 ? -5.827 11.873 14.100 1.00 91.94 95 PRO A O 1
ATOM 790 N N . SER A 1 96 ? -3.803 12.273 14.936 1.00 94.75 96 SER A N 1
ATOM 791 C CA . SER A 1 96 ? -3.807 13.678 14.509 1.00 94.75 96 SER A CA 1
ATOM 792 C C . SER A 1 96 ? -3.690 13.793 12.986 1.00 94.75 96 SER A C 1
ATOM 794 O O . SER A 1 96 ? -2.672 13.410 12.411 1.00 94.75 96 SER A O 1
ATOM 796 N N . SER A 1 97 ? -4.695 14.395 12.341 1.00 95.25 97 SER A N 1
ATOM 797 C CA . SER A 1 97 ? -4.725 14.623 10.884 1.00 95.25 97 SER A CA 1
ATOM 798 C C . SER A 1 97 ? -3.514 15.429 10.393 1.00 95.25 97 SER A C 1
ATOM 800 O O . SER A 1 97 ? -2.887 15.071 9.398 1.00 95.25 97 SER A O 1
ATOM 802 N N . LYS A 1 98 ? -3.095 16.463 11.144 1.00 96.56 98 LYS A N 1
ATOM 803 C CA . LYS A 1 98 ? -1.903 17.268 10.812 1.00 96.56 98 LYS A CA 1
ATOM 804 C C . LYS A 1 98 ? -0.616 16.446 10.884 1.00 96.56 98 LYS A C 1
ATOM 806 O O . LYS A 1 98 ? 0.228 16.562 10.000 1.00 96.56 98 LYS A O 1
ATOM 811 N N . ALA A 1 99 ? -0.473 15.613 11.918 1.00 96.50 99 ALA A N 1
ATOM 812 C CA . ALA A 1 99 ? 0.697 14.752 12.069 1.00 96.50 99 ALA A CA 1
ATOM 813 C C . ALA A 1 99 ? 0.738 13.670 10.980 1.00 96.50 99 ALA A C 1
ATOM 815 O O . ALA A 1 99 ? 1.790 13.442 10.391 1.00 96.50 99 ALA A O 1
ATOM 816 N N . ALA A 1 100 ? -0.408 13.058 10.664 1.00 96.19 100 ALA A N 1
ATOM 817 C CA . ALA A 1 100 ? -0.525 12.075 9.592 1.00 96.19 100 ALA A CA 1
ATOM 818 C C . ALA A 1 100 ? -0.198 12.681 8.217 1.00 96.19 100 ALA A C 1
ATOM 820 O O . ALA A 1 100 ? 0.547 12.078 7.451 1.00 96.19 100 ALA A O 1
ATOM 821 N N . LEU A 1 101 ? -0.680 13.897 7.930 1.00 97.44 101 LEU A N 1
ATOM 822 C CA . LEU A 1 101 ? -0.355 14.619 6.698 1.00 97.44 101 LEU A CA 1
ATOM 823 C C . LEU A 1 101 ? 1.140 14.955 6.610 1.00 97.44 101 LEU A C 1
ATOM 825 O O . LEU A 1 101 ? 1.761 14.712 5.578 1.00 97.44 101 LEU A O 1
ATOM 829 N N . GLY A 1 102 ? 1.726 15.481 7.691 1.00 97.94 102 GLY A N 1
ATOM 830 C CA . GLY A 1 102 ? 3.162 15.759 7.752 1.00 97.94 102 GLY A CA 1
ATOM 831 C C . GLY A 1 102 ? 3.994 14.496 7.522 1.00 97.94 102 GLY A C 1
ATOM 832 O O . GLY A 1 102 ? 4.910 14.498 6.700 1.00 97.94 102 GLY A O 1
ATOM 833 N N . LEU A 1 103 ? 3.619 13.390 8.172 1.00 97.31 103 LEU A N 1
ATOM 834 C CA . LEU A 1 103 ? 4.259 12.093 7.977 1.00 97.31 103 LEU A CA 1
ATOM 835 C C . LEU A 1 103 ? 4.116 11.600 6.532 1.00 97.31 103 LEU A C 1
ATOM 837 O O . LEU A 1 103 ? 5.087 11.087 5.982 1.00 97.31 103 LEU A O 1
ATOM 841 N N . ALA A 1 104 ? 2.956 11.787 5.897 1.00 97.75 104 ALA A N 1
ATOM 842 C CA . ALA A 1 104 ? 2.727 11.398 4.507 1.00 97.75 104 ALA A CA 1
ATOM 843 C C . ALA A 1 104 ? 3.605 12.166 3.523 1.00 97.75 104 ALA A C 1
ATOM 845 O O . ALA A 1 104 ? 4.193 11.562 2.632 1.00 97.75 104 ALA A O 1
ATOM 846 N N . ILE A 1 105 ? 3.768 13.476 3.713 1.00 98.00 105 ILE A N 1
ATOM 847 C CA . ILE A 1 105 ? 4.656 14.288 2.872 1.00 98.00 105 ILE A CA 1
ATOM 848 C C . ILE A 1 105 ? 6.112 13.824 3.024 1.00 98.00 105 ILE A C 1
ATOM 850 O O . ILE A 1 105 ? 6.802 13.612 2.027 1.00 98.00 105 ILE A O 1
ATOM 854 N N . ILE A 1 106 ? 6.569 13.618 4.265 1.00 98.12 106 ILE A N 1
ATOM 855 C CA . ILE A 1 106 ? 7.944 13.184 4.554 1.00 98.12 106 ILE A CA 1
ATOM 856 C C . ILE A 1 106 ? 8.212 11.797 3.962 1.00 98.12 106 ILE A C 1
ATOM 858 O O . ILE A 1 106 ? 9.187 11.597 3.241 1.00 98.12 106 ILE A O 1
ATOM 862 N N . THR A 1 107 ? 7.342 10.830 4.242 1.00 97.75 107 THR A N 1
ATOM 863 C CA . THR A 1 107 ? 7.513 9.446 3.776 1.00 97.75 107 THR A CA 1
ATOM 864 C C . THR A 1 107 ? 7.353 9.312 2.264 1.00 97.75 107 THR A C 1
ATOM 866 O O . THR A 1 107 ? 8.033 8.481 1.671 1.00 97.75 107 THR A O 1
ATOM 869 N N . LEU A 1 108 ? 6.552 10.163 1.613 1.00 95.81 108 LEU A N 1
ATOM 870 C CA . LEU A 1 108 ? 6.501 10.249 0.152 1.00 95.81 108 LEU A CA 1
ATOM 871 C C . LEU A 1 108 ? 7.852 10.680 -0.429 1.00 95.81 108 LEU A C 1
ATOM 873 O O . LEU A 1 108 ? 8.366 10.030 -1.338 1.00 95.81 108 LEU A O 1
ATOM 877 N N . ALA A 1 109 ? 8.447 11.747 0.112 1.00 95.94 109 ALA A N 1
ATOM 878 C CA . ALA A 1 109 ? 9.761 12.217 -0.320 1.00 95.94 109 ALA A CA 1
ATOM 879 C C . ALA A 1 109 ? 10.840 11.142 -0.108 1.00 95.94 109 ALA A C 1
ATOM 881 O O . ALA A 1 109 ? 11.625 10.863 -1.016 1.00 95.94 109 ALA A O 1
ATOM 882 N N . LEU A 1 110 ? 10.826 10.474 1.051 1.00 97.62 110 LEU A N 1
ATOM 883 C CA . LEU A 1 110 ? 11.713 9.344 1.335 1.00 97.62 110 LEU A CA 1
ATOM 884 C C . LEU A 1 110 ? 11.473 8.167 0.380 1.00 97.62 110 LEU A C 1
ATOM 886 O O . LEU A 1 110 ? 12.435 7.544 -0.055 1.00 97.62 110 LEU A O 1
ATOM 890 N N . SER A 1 111 ? 10.222 7.898 -0.005 1.00 95.31 111 SER A N 1
ATOM 891 C CA . SER A 1 111 ? 9.892 6.845 -0.970 1.00 95.31 111 SER A CA 1
ATOM 892 C C . SER A 1 111 ? 10.454 7.113 -2.356 1.00 95.31 111 SER A C 1
ATOM 894 O O . SER A 1 111 ? 10.874 6.170 -3.030 1.00 95.31 111 SER A O 1
ATOM 896 N N . PHE A 1 112 ? 10.494 8.373 -2.786 1.00 91.19 112 PHE A N 1
ATOM 897 C CA . PHE A 1 112 ? 11.189 8.737 -4.015 1.00 91.19 112 PHE A CA 1
ATOM 898 C C . PHE A 1 112 ? 12.702 8.614 -3.855 1.00 91.19 112 PHE A C 1
ATOM 900 O O 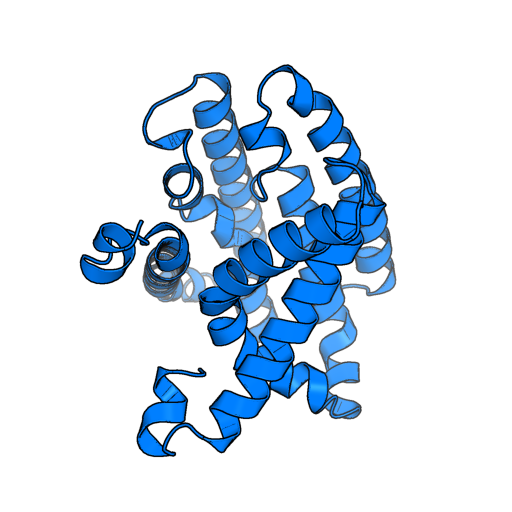. PHE A 1 112 ? 13.341 7.998 -4.704 1.00 91.19 112 PHE A O 1
ATOM 907 N N . ALA A 1 113 ? 13.270 9.145 -2.769 1.00 95.94 113 ALA A N 1
ATOM 908 C CA . ALA A 1 113 ? 14.708 9.075 -2.512 1.00 95.94 113 ALA A CA 1
ATOM 909 C C . ALA A 1 113 ? 15.216 7.624 -2.489 1.00 95.94 113 ALA A C 1
ATOM 911 O O . ALA A 1 113 ? 16.201 7.299 -3.148 1.00 95.94 113 ALA A O 1
ATOM 912 N N . GLU A 1 114 ? 14.500 6.729 -1.809 1.00 96.38 114 GLU A N 1
ATOM 913 C CA . GLU A 1 114 ? 14.832 5.311 -1.760 1.00 96.38 114 GLU A CA 1
ATOM 914 C C . GLU A 1 114 ? 14.682 4.627 -3.130 1.00 96.38 114 GLU A C 1
ATOM 916 O O . GLU A 1 114 ? 15.544 3.845 -3.530 1.00 96.38 114 GLU A O 1
ATOM 921 N N . ALA A 1 115 ? 13.632 4.938 -3.898 1.00 91.06 115 ALA A N 1
ATOM 922 C CA . ALA A 1 115 ? 13.502 4.423 -5.262 1.00 91.06 115 ALA A CA 1
ATOM 923 C C . ALA A 1 115 ? 14.675 4.877 -6.153 1.00 91.06 115 ALA A C 1
ATOM 925 O O . ALA A 1 115 ? 15.217 4.081 -6.919 1.00 91.06 115 ALA A O 1
ATOM 926 N N . PHE A 1 116 ? 15.108 6.136 -6.027 1.00 91.31 116 PHE A N 1
ATOM 927 C CA . PHE A 1 116 ? 16.272 6.654 -6.746 1.00 91.31 116 PHE A CA 1
ATOM 928 C C . PHE A 1 116 ? 17.581 5.989 -6.323 1.00 91.31 116 PHE A C 1
ATOM 930 O O . PHE A 1 116 ? 18.438 5.793 -7.182 1.00 91.31 116 PHE A O 1
ATOM 937 N N . PHE A 1 117 ? 17.723 5.635 -5.046 1.00 95.88 117 PHE A N 1
ATOM 938 C CA . PHE A 1 117 ? 18.880 4.905 -4.535 1.00 95.88 117 PHE A CA 1
ATOM 939 C C . PHE A 1 117 ? 18.975 3.503 -5.154 1.00 95.88 117 PHE A C 1
ATOM 941 O O . PHE A 1 117 ? 20.020 3.130 -5.683 1.00 95.88 117 PHE A O 1
ATOM 948 N N . TRP A 1 118 ? 17.869 2.753 -5.181 1.00 91.50 118 TRP A N 1
ATOM 949 C CA . TRP A 1 118 ? 17.864 1.373 -5.681 1.00 91.50 118 TRP A CA 1
ATOM 950 C C . TRP A 1 118 ? 17.824 1.241 -7.207 1.00 91.50 118 TRP A C 1
ATOM 952 O O . TRP A 1 118 ? 18.137 0.170 -7.721 1.00 91.50 118 TRP A O 1
ATOM 962 N N . LYS A 1 119 ? 17.457 2.288 -7.961 1.00 88.06 119 LYS A N 1
ATOM 963 C CA . LYS A 1 119 ? 17.202 2.178 -9.415 1.00 88.06 119 LYS A CA 1
ATOM 964 C C . LYS A 1 119 ? 18.363 1.595 -10.229 1.00 88.06 119 LYS A C 1
ATOM 966 O O . LYS A 1 119 ? 18.115 1.042 -11.293 1.00 88.06 119 LYS A O 1
ATOM 971 N N . GLY A 1 120 ? 19.606 1.792 -9.780 1.00 86.94 120 GLY A N 1
ATOM 972 C CA . GLY A 1 120 ? 20.810 1.361 -10.497 1.00 86.94 120 GLY A CA 1
ATOM 973 C C . GLY A 1 120 ? 21.249 -0.066 -10.174 1.00 86.94 120 GLY A C 1
ATOM 974 O O . GLY A 1 120 ? 21.866 -0.704 -11.017 1.00 86.94 120 GLY A O 1
ATOM 975 N N . THR A 1 121 ? 20.927 -0.562 -8.978 1.00 93.62 121 THR A N 1
ATOM 976 C CA . THR A 1 121 ? 21.372 -1.873 -8.481 1.00 93.62 121 THR A CA 1
ATOM 977 C C . THR A 1 121 ? 20.245 -2.897 -8.480 1.00 93.62 121 THR A C 1
ATOM 979 O O . THR A 1 121 ? 20.431 -4.006 -8.959 1.00 93.62 121 THR A O 1
ATOM 982 N N . LEU A 1 122 ? 19.054 -2.513 -8.014 1.00 91.00 122 LEU A N 1
ATOM 983 C CA . LEU A 1 122 ? 17.872 -3.372 -7.927 1.00 91.00 122 LEU A CA 1
ATOM 984 C C . LEU A 1 122 ? 16.656 -2.678 -8.574 1.00 91.00 122 LEU A C 1
ATOM 986 O O . LEU A 1 122 ? 15.743 -2.242 -7.866 1.00 91.00 122 LEU A O 1
ATOM 990 N N . PRO A 1 123 ? 16.587 -2.564 -9.918 1.00 84.44 123 PRO A N 1
ATOM 991 C CA . PRO A 1 123 ? 15.539 -1.798 -10.602 1.00 84.44 123 PRO A CA 1
ATOM 992 C C . PRO A 1 123 ? 14.117 -2.308 -10.326 1.00 84.44 123 PRO A C 1
ATOM 994 O O . PRO A 1 123 ? 13.184 -1.518 -10.174 1.00 84.44 123 PRO A O 1
ATOM 997 N N . ALA A 1 124 ? 13.943 -3.631 -10.223 1.00 83.88 124 ALA A N 1
ATOM 998 C CA . ALA A 1 124 ? 12.655 -4.235 -9.885 1.00 83.88 124 ALA A CA 1
ATOM 999 C C . ALA A 1 124 ? 12.214 -3.862 -8.458 1.00 83.88 124 ALA A C 1
ATOM 1001 O O . ALA A 1 124 ? 11.054 -3.511 -8.236 1.00 83.88 124 ALA A O 1
ATOM 1002 N N . PHE A 1 125 ? 13.149 -3.853 -7.502 1.00 88.25 125 PHE A N 1
ATOM 1003 C CA . PHE A 1 125 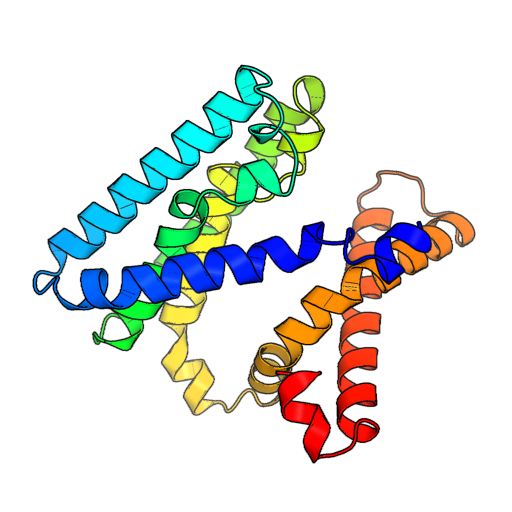? 12.879 -3.442 -6.126 1.00 88.25 125 PHE A CA 1
ATOM 1004 C C . PHE A 1 125 ? 12.641 -1.932 -6.008 1.00 88.25 125 PHE A C 1
ATOM 1006 O O . PHE A 1 125 ? 11.726 -1.501 -5.307 1.00 88.25 125 PHE A O 1
ATOM 1013 N N . ALA A 1 126 ? 13.375 -1.120 -6.775 1.00 87.25 126 ALA A N 1
ATOM 1014 C CA . ALA A 1 126 ? 13.174 0.324 -6.869 1.00 87.25 126 ALA A CA 1
ATOM 1015 C C . ALA A 1 126 ? 11.738 0.687 -7.279 1.00 87.25 126 ALA A C 1
ATOM 1017 O O . ALA A 1 126 ? 11.175 1.658 -6.770 1.00 87.25 126 ALA A O 1
ATOM 1018 N N . ALA A 1 127 ? 11.112 -0.124 -8.136 1.00 85.00 127 ALA A N 1
ATOM 1019 C CA . ALA A 1 127 ? 9.714 0.018 -8.538 1.00 85.00 127 ALA A CA 1
ATOM 1020 C C . ALA A 1 127 ? 8.709 -0.688 -7.598 1.00 85.00 127 ALA A C 1
ATOM 1022 O O . ALA A 1 127 ? 7.503 -0.485 -7.736 1.00 85.00 127 ALA A O 1
ATOM 1023 N N . SER A 1 128 ? 9.172 -1.493 -6.635 1.00 85.25 128 SER A N 1
ATOM 1024 C CA . SER A 1 128 ? 8.312 -2.273 -5.735 1.00 85.25 128 SER A CA 1
ATOM 1025 C C . SER A 1 128 ? 7.584 -1.405 -4.706 1.00 85.25 128 SER A C 1
ATOM 1027 O O . SER A 1 128 ? 8.114 -0.410 -4.215 1.00 85.25 128 SER A O 1
ATOM 1029 N N . GLN A 1 129 ? 6.385 -1.824 -4.308 1.00 85.69 129 GLN A N 1
ATOM 1030 C CA . GLN A 1 129 ? 5.616 -1.209 -3.220 1.00 85.69 129 GLN A CA 1
ATOM 1031 C C . GLN A 1 129 ? 6.084 -1.658 -1.823 1.00 85.69 129 GLN A C 1
ATOM 1033 O O . GLN A 1 129 ? 5.711 -1.043 -0.829 1.00 85.69 129 GLN A O 1
ATOM 1038 N N . THR A 1 130 ? 6.914 -2.704 -1.737 1.00 89.69 130 THR A N 1
ATOM 1039 C CA . THR A 1 130 ? 7.361 -3.314 -0.470 1.00 89.69 130 THR A CA 1
ATOM 1040 C C . THR A 1 130 ? 8.608 -2.664 0.139 1.00 89.69 130 THR A C 1
ATOM 1042 O O . THR A 1 130 ? 9.115 -3.137 1.155 1.00 89.69 130 THR A O 1
ATOM 1045 N N . LYS A 1 131 ? 9.109 -1.570 -0.451 1.00 94.00 131 LYS A N 1
ATOM 1046 C CA . LYS A 1 131 ? 10.202 -0.771 0.124 1.00 94.00 131 LYS A CA 1
ATOM 1047 C C . LYS A 1 131 ? 9.783 -0.191 1.475 1.00 94.00 131 LYS A C 1
ATOM 1049 O O . LYS A 1 131 ? 8.634 0.224 1.632 1.00 94.00 131 LYS A O 1
ATOM 1054 N N . ALA A 1 132 ? 10.708 -0.093 2.425 1.00 96.38 132 ALA A N 1
ATOM 1055 C CA . ALA A 1 132 ? 10.423 0.381 3.778 1.00 96.38 132 ALA A CA 1
ATOM 1056 C C . ALA A 1 132 ? 9.760 1.766 3.776 1.00 96.38 132 ALA A C 1
ATOM 1058 O O . ALA A 1 132 ? 8.757 1.984 4.456 1.00 96.38 132 ALA A O 1
ATOM 1059 N N . THR A 1 133 ? 10.264 2.688 2.956 1.00 96.69 133 THR A N 1
ATOM 1060 C CA . THR A 1 133 ? 9.696 4.040 2.835 1.00 96.69 133 THR A CA 1
ATOM 1061 C C . THR A 1 133 ? 8.330 4.056 2.141 1.00 96.69 133 THR A C 1
ATOM 1063 O O . THR A 1 133 ? 7.466 4.843 2.523 1.00 96.69 133 THR A O 1
ATOM 1066 N N . SER A 1 134 ? 8.082 3.155 1.184 1.00 93.75 134 SER A N 1
ATOM 1067 C CA . SER A 1 134 ? 6.767 2.987 0.546 1.00 93.75 134 SER A CA 1
ATOM 1068 C C . SER A 1 134 ? 5.732 2.379 1.503 1.00 93.75 134 SER A C 1
ATOM 1070 O O . SER A 1 134 ? 4.571 2.797 1.501 1.00 93.75 134 SER A O 1
ATOM 1072 N N . LEU A 1 135 ? 6.146 1.449 2.371 1.00 94.69 135 LEU A N 1
ATOM 1073 C CA . LEU A 1 135 ? 5.307 0.925 3.452 1.00 94.69 135 LEU A CA 1
ATOM 1074 C C . LEU A 1 135 ? 4.989 2.022 4.477 1.00 94.69 135 LEU A C 1
ATOM 1076 O O . LEU A 1 135 ? 3.829 2.195 4.848 1.00 94.69 135 LEU A O 1
ATOM 1080 N N . ALA A 1 136 ? 5.987 2.815 4.879 1.00 96.62 136 ALA A N 1
ATOM 1081 C CA . ALA A 1 136 ? 5.793 3.952 5.777 1.00 96.62 136 ALA A CA 1
ATOM 1082 C C . ALA A 1 136 ? 4.846 5.005 5.177 1.00 96.62 136 ALA A C 1
ATOM 1084 O O . ALA A 1 136 ? 3.951 5.499 5.867 1.00 96.62 136 ALA A O 1
ATOM 1085 N N . PHE A 1 137 ? 4.980 5.292 3.878 1.00 96.94 137 PHE A N 1
ATOM 1086 C CA . PHE A 1 137 ? 4.052 6.161 3.160 1.00 96.94 137 PHE A CA 1
ATOM 1087 C C . PHE A 1 137 ? 2.632 5.596 3.165 1.00 96.94 137 PHE A C 1
ATOM 1089 O O . PHE A 1 137 ? 1.699 6.281 3.580 1.00 96.94 137 PHE A O 1
ATOM 1096 N N . SER A 1 138 ? 2.454 4.320 2.833 1.00 94.38 138 SER A N 1
ATOM 1097 C CA . SER A 1 138 ? 1.138 3.668 2.882 1.00 94.38 138 SER A CA 1
ATOM 1098 C C . SER A 1 138 ? 0.518 3.720 4.287 1.00 94.38 138 SER A C 1
ATOM 1100 O O . SER A 1 138 ? -0.690 3.924 4.443 1.00 94.38 138 SER A O 1
ATOM 1102 N N . LEU A 1 139 ? 1.346 3.601 5.332 1.00 94.94 139 LEU A N 1
ATOM 1103 C CA . LEU A 1 139 ? 0.896 3.639 6.722 1.00 94.94 139 LEU A CA 1
ATOM 1104 C C . LEU A 1 139 ? 0.431 5.046 7.086 1.00 94.94 139 LEU A C 1
ATOM 1106 O O . LEU A 1 139 ? -0.631 5.210 7.675 1.00 94.94 139 LEU A O 1
ATOM 1110 N N . SER A 1 140 ? 1.177 6.069 6.673 1.00 96.50 140 SER A N 1
ATOM 1111 C CA . SER A 1 140 ? 0.807 7.469 6.891 1.00 96.50 140 SER A CA 1
ATOM 1112 C C . SER A 1 140 ? -0.505 7.856 6.196 1.00 96.50 140 SER A C 1
ATOM 1114 O O . SER A 1 140 ? -1.328 8.547 6.793 1.00 96.50 140 SER A O 1
ATOM 1116 N N . ILE A 1 141 ? -0.758 7.338 4.988 1.00 95.19 141 ILE A N 1
ATOM 1117 C CA . ILE A 1 141 ? -2.037 7.510 4.290 1.00 95.19 141 ILE A CA 1
ATOM 1118 C C . ILE A 1 141 ? -3.161 6.810 5.054 1.00 95.19 141 ILE A C 1
ATOM 1120 O O . ILE A 1 141 ? -4.230 7.387 5.233 1.00 95.19 141 ILE A O 1
ATOM 1124 N N . THR A 1 142 ? -2.912 5.607 5.576 1.00 93.44 142 THR A N 1
ATOM 1125 C CA . THR A 1 142 ? -3.883 4.897 6.423 1.00 93.44 142 THR A CA 1
ATOM 1126 C C . THR A 1 142 ? -4.218 5.708 7.678 1.00 93.44 142 THR A C 1
ATOM 1128 O O . THR A 1 142 ? -5.390 5.885 8.004 1.00 93.44 142 THR A O 1
ATOM 1131 N N . LEU A 1 143 ? -3.210 6.276 8.348 1.00 94.75 143 LEU A N 1
ATOM 1132 C CA . LEU A 1 143 ? -3.407 7.169 9.493 1.00 94.75 143 LEU A CA 1
ATOM 1133 C C . LEU A 1 143 ? -4.200 8.419 9.111 1.00 94.75 143 LEU A C 1
ATOM 1135 O O . LEU A 1 143 ? -5.062 8.842 9.873 1.00 94.75 143 LEU A O 1
ATOM 1139 N N . LEU A 1 144 ? -3.943 8.996 7.936 1.00 94.44 144 LEU A N 1
ATOM 1140 C CA . LEU A 1 144 ? -4.670 10.164 7.450 1.00 94.44 144 LEU A CA 1
ATOM 1141 C C . LEU A 1 144 ? -6.144 9.834 7.184 1.00 94.44 144 LEU A C 1
ATOM 1143 O O . LEU A 1 144 ? -7.014 10.631 7.524 1.00 94.44 144 LEU A O 1
ATOM 1147 N N . ILE A 1 145 ? -6.441 8.657 6.630 1.00 90.44 145 ILE A N 1
ATOM 1148 C CA . ILE A 1 145 ? -7.819 8.184 6.449 1.00 90.44 145 ILE A CA 1
ATOM 1149 C C . ILE A 1 145 ? -8.504 8.035 7.812 1.00 90.44 145 ILE A C 1
ATOM 1151 O O . ILE A 1 145 ? -9.586 8.585 8.012 1.00 90.44 145 ILE A O 1
ATOM 1155 N N . LEU A 1 146 ? -7.859 7.356 8.767 1.00 91.25 146 LEU A N 1
ATOM 1156 C CA . LEU A 1 146 ? -8.405 7.158 10.113 1.00 91.25 146 LEU A CA 1
ATOM 1157 C C . LEU A 1 146 ? -8.640 8.486 10.844 1.00 91.25 146 LEU A C 1
ATOM 1159 O O . LEU A 1 146 ? -9.696 8.662 11.443 1.00 91.25 146 LEU A O 1
ATOM 1163 N N . ALA A 1 147 ? -7.712 9.440 10.721 1.00 93.06 147 ALA A N 1
ATOM 1164 C CA . ALA A 1 147 ? -7.806 10.769 11.327 1.00 93.06 147 ALA A CA 1
ATOM 1165 C C . ALA A 1 147 ? -9.005 11.597 10.831 1.00 93.06 147 ALA A C 1
ATOM 1167 O O . ALA A 1 147 ? -9.405 12.569 11.470 1.00 93.06 147 ALA A O 1
ATOM 1168 N N . ASN A 1 148 ? -9.545 11.262 9.655 1.00 89.94 148 ASN A N 1
ATOM 1169 C CA . ASN A 1 148 ? -10.618 12.008 8.999 1.00 89.94 148 ASN A CA 1
ATOM 1170 C C . ASN A 1 148 ? -11.890 11.160 8.797 1.00 89.94 148 ASN A C 1
ATOM 1172 O O . ASN A 1 148 ? -12.782 11.570 8.048 1.00 89.94 148 ASN A O 1
ATOM 1176 N N . ARG A 1 149 ? -12.002 10.001 9.466 1.00 85.69 149 ARG A N 1
ATOM 1177 C CA . ARG A 1 149 ? -13.124 9.061 9.290 1.00 85.69 149 ARG A CA 1
ATOM 1178 C C . ARG A 1 149 ? -14.483 9.691 9.611 1.00 85.69 149 ARG A C 1
ATOM 1180 O O . ARG A 1 149 ? -15.396 9.600 8.798 1.00 85.69 149 ARG A O 1
ATOM 1187 N N . ASP A 1 150 ? -14.578 10.450 10.703 1.00 82.44 150 ASP A N 1
ATOM 1188 C CA . ASP A 1 150 ? -15.841 11.063 11.144 1.00 82.44 150 ASP A CA 1
ATOM 1189 C C . ASP A 1 150 ? -16.333 12.128 10.150 1.00 82.44 150 ASP A C 1
ATOM 1191 O O . ASP A 1 150 ? -17.532 12.315 9.936 1.00 82.44 150 ASP A O 1
ATOM 1195 N N . VAL A 1 151 ? -15.400 12.840 9.507 1.00 81.44 151 VAL A N 1
ATOM 1196 C CA . VAL A 1 151 ? -15.721 13.826 8.465 1.00 81.44 151 VAL A CA 1
ATOM 1197 C C . VAL A 1 151 ? -16.240 13.119 7.215 1.00 81.44 151 VAL A C 1
ATOM 1199 O O . VAL A 1 151 ? -17.201 13.589 6.601 1.00 81.44 151 VAL A O 1
ATOM 1202 N N . ALA A 1 152 ? -15.625 11.992 6.847 1.00 74.44 152 ALA A N 1
ATOM 1203 C CA . ALA A 1 152 ? -16.045 11.184 5.709 1.00 74.44 152 ALA A CA 1
ATOM 1204 C C . ALA A 1 152 ? -17.440 10.571 5.922 1.00 74.44 152 ALA A C 1
ATOM 1206 O O . ALA A 1 152 ? -18.255 10.596 4.997 1.00 74.44 152 ALA A O 1
ATOM 1207 N N . GLU A 1 153 ? -17.738 10.098 7.136 1.00 74.19 153 GLU A N 1
ATOM 1208 C CA . GLU A 1 153 ? -19.060 9.583 7.516 1.00 74.19 153 GLU A CA 1
ATOM 1209 C C . GLU A 1 153 ? -20.133 10.676 7.447 1.00 74.19 153 GLU A C 1
ATOM 1211 O O . GLU A 1 153 ? -21.163 10.497 6.797 1.00 74.19 153 GLU A O 1
ATOM 1216 N N . ARG A 1 154 ? -19.869 11.854 8.031 1.00 73.25 154 ARG A N 1
ATOM 1217 C CA . ARG A 1 154 ? -20.829 12.974 8.048 1.00 73.25 154 ARG A CA 1
ATOM 1218 C C . ARG A 1 154 ? -21.130 13.541 6.668 1.00 73.25 154 ARG A C 1
ATOM 1220 O O . ARG A 1 154 ? -22.246 13.989 6.424 1.00 73.25 154 ARG A O 1
ATOM 1227 N N . ARG A 1 155 ? -20.141 13.577 5.771 1.00 70.88 155 ARG A N 1
ATOM 1228 C CA . ARG A 1 155 ? -20.305 14.177 4.439 1.00 70.88 155 ARG A CA 1
ATOM 1229 C C . ARG A 1 155 ? -20.876 13.224 3.398 1.00 70.88 155 ARG A C 1
ATOM 1231 O O . ARG A 1 155 ? -21.044 13.672 2.270 1.00 70.88 155 ARG A O 1
ATOM 1238 N N . SER A 1 156 ? -21.170 11.966 3.760 1.00 61.00 156 SER A N 1
ATOM 1239 C CA . SER A 1 156 ? -21.615 10.908 2.844 1.00 61.00 156 SER A CA 1
ATOM 1240 C C . SER A 1 156 ? -20.936 11.052 1.486 1.00 61.00 156 SER A C 1
ATOM 1242 O O . SER A 1 156 ? -21.542 11.464 0.493 1.00 61.00 156 SER A O 1
ATOM 1244 N N . VAL A 1 157 ? -19.628 10.790 1.440 1.00 78.50 157 VAL A N 1
ATOM 1245 C CA . VAL A 1 157 ? -18.900 10.867 0.171 1.00 78.50 157 VAL A CA 1
ATOM 1246 C C . VAL A 1 157 ? -19.244 9.620 -0.641 1.00 78.50 157 VAL A C 1
ATOM 1248 O O . VAL A 1 157 ? -18.459 8.678 -0.740 1.00 78.50 157 VAL A O 1
ATOM 1251 N N . ALA A 1 158 ? -20.462 9.598 -1.189 1.00 82.44 158 ALA A N 1
ATOM 1252 C CA . ALA A 1 158 ? -21.069 8.449 -1.852 1.00 82.44 158 ALA A CA 1
ATOM 1253 C C . ALA A 1 158 ? -20.155 7.879 -2.940 1.00 82.44 158 ALA A C 1
ATOM 1255 O O . ALA A 1 158 ? -20.053 6.662 -3.080 1.00 82.44 158 ALA A O 1
ATOM 1256 N N . PHE A 1 159 ? -19.430 8.754 -3.645 1.00 84.44 159 PHE A N 1
ATOM 1257 C CA . PHE A 1 159 ? -18.432 8.360 -4.632 1.00 84.44 159 PHE A CA 1
ATOM 1258 C C . PHE A 1 159 ? -17.228 7.627 -4.023 1.00 84.44 159 PHE A C 1
ATOM 1260 O O . PHE A 1 159 ? -16.849 6.586 -4.543 1.00 84.44 159 PHE A O 1
ATOM 1267 N N . LEU A 1 160 ? -16.644 8.106 -2.918 1.00 81.19 160 LEU A N 1
ATOM 1268 C CA . LEU A 1 160 ? -15.517 7.420 -2.267 1.00 81.19 160 LEU A CA 1
ATOM 1269 C C . LEU A 1 160 ? -15.951 6.086 -1.658 1.00 81.19 160 LEU A C 1
ATOM 1271 O O . LEU A 1 160 ? -15.244 5.094 -1.796 1.00 81.19 160 LEU A O 1
ATOM 1275 N N . ALA A 1 161 ? -17.134 6.035 -1.041 1.00 82.19 161 ALA A N 1
ATOM 1276 C CA . ALA A 1 161 ? -17.694 4.789 -0.525 1.00 82.19 161 ALA A CA 1
ATOM 1277 C C . ALA A 1 161 ? -17.967 3.782 -1.657 1.00 82.19 161 ALA A C 1
ATOM 1279 O O . ALA A 1 161 ? -17.689 2.591 -1.527 1.00 82.19 161 ALA A O 1
ATOM 1280 N N . TRP A 1 162 ? -18.493 4.262 -2.786 1.00 87.06 162 TRP A N 1
ATOM 1281 C CA . TRP A 1 162 ? -18.676 3.468 -3.997 1.00 87.06 162 TRP A CA 1
ATOM 1282 C C . TRP A 1 162 ? -17.344 2.960 -4.557 1.00 87.06 162 TRP A C 1
ATOM 1284 O O . TRP A 1 162 ? -17.222 1.768 -4.830 1.00 87.06 162 TRP A O 1
ATOM 1294 N N . LEU A 1 163 ? -16.345 3.837 -4.671 1.00 86.31 163 LEU A N 1
ATOM 1295 C CA . LEU A 1 163 ? -15.017 3.503 -5.179 1.00 86.31 163 LEU A CA 1
ATOM 1296 C C . LEU A 1 163 ? -14.323 2.484 -4.269 1.00 86.31 163 LEU A C 1
ATOM 1298 O O . LEU A 1 163 ? -13.694 1.557 -4.764 1.00 86.31 163 LEU A O 1
ATOM 1302 N N . GLY A 1 164 ? -14.496 2.614 -2.951 1.00 83.50 164 GLY A N 1
ATOM 1303 C CA . GLY A 1 164 ? -14.023 1.648 -1.963 1.00 83.50 164 GLY A CA 1
ATOM 1304 C C . GLY A 1 164 ? -14.628 0.260 -2.171 1.00 83.50 164 GLY A C 1
ATOM 1305 O O . GLY A 1 164 ? -13.886 -0.717 -2.215 1.00 83.50 164 GLY A O 1
ATOM 1306 N N . ARG A 1 165 ? -15.945 0.159 -2.397 1.00 83.56 165 ARG A N 1
ATOM 1307 C CA . ARG A 1 165 ? -16.595 -1.124 -2.736 1.00 83.56 165 ARG A CA 1
ATOM 1308 C C . ARG A 1 165 ? -16.097 -1.685 -4.069 1.00 83.56 165 ARG A C 1
ATOM 1310 O O . ARG A 1 165 ? -15.774 -2.857 -4.157 1.00 83.56 165 ARG A O 1
ATOM 1317 N N . ALA A 1 166 ? -15.944 -0.832 -5.079 1.00 87.56 166 ALA A N 1
ATOM 1318 C CA . ALA A 1 166 ? -15.435 -1.219 -6.394 1.00 87.56 166 ALA A CA 1
ATOM 1319 C C . ALA A 1 166 ? -13.916 -1.499 -6.430 1.00 87.56 166 ALA A C 1
ATOM 1321 O O . ALA A 1 166 ? -13.403 -1.938 -7.461 1.00 87.56 166 ALA A O 1
ATOM 1322 N N . SER A 1 167 ? -13.181 -1.239 -5.344 1.00 85.38 167 SER A N 1
ATOM 1323 C CA . SER A 1 167 ? -11.715 -1.292 -5.325 1.00 85.38 167 SER A CA 1
ATOM 1324 C C . SER A 1 167 ? -11.162 -2.680 -5.647 1.00 85.38 167 SER A C 1
ATOM 1326 O O . SER A 1 167 ? -10.156 -2.777 -6.346 1.00 85.38 167 SER A O 1
ATOM 1328 N N . TYR A 1 168 ? -11.849 -3.748 -5.225 1.00 83.56 168 TYR A N 1
ATOM 1329 C CA . TYR A 1 168 ? -11.459 -5.121 -5.549 1.00 83.56 168 TYR A CA 1
ATOM 1330 C C . TYR A 1 168 ? -11.558 -5.399 -7.054 1.00 83.56 168 TYR A C 1
ATOM 1332 O O . TYR A 1 168 ? -10.617 -5.919 -7.651 1.00 83.56 168 TYR A O 1
ATOM 1340 N N . PHE A 1 169 ? -12.646 -4.969 -7.701 1.00 86.50 169 PHE A N 1
ATOM 1341 C CA . PHE A 1 169 ? -12.780 -5.067 -9.156 1.00 86.50 169 PHE A CA 1
ATOM 1342 C C . PHE A 1 169 ? -11.688 -4.266 -9.874 1.00 86.50 169 PHE A C 1
ATOM 1344 O O . PHE A 1 169 ? -11.043 -4.782 -10.784 1.00 86.50 169 PHE A O 1
ATOM 1351 N N . VAL A 1 170 ? -11.442 -3.020 -9.446 1.00 88.62 170 VAL A N 1
ATOM 1352 C CA . VAL A 1 170 ? -10.373 -2.178 -10.009 1.00 88.62 170 VAL A CA 1
ATOM 1353 C C . VAL A 1 170 ? -9.017 -2.874 -9.867 1.00 88.62 170 VAL A C 1
ATOM 1355 O O . VAL A 1 170 ? -8.261 -2.948 -10.832 1.00 88.62 170 VAL A O 1
ATOM 1358 N N . TYR A 1 171 ? -8.732 -3.458 -8.705 1.00 84.44 171 TYR A N 1
ATOM 1359 C CA . TYR A 1 171 ? -7.517 -4.226 -8.457 1.00 84.44 171 TYR A CA 1
ATOM 1360 C C . TYR A 1 171 ? -7.373 -5.438 -9.391 1.00 84.44 171 TYR A C 1
ATOM 1362 O O . TYR A 1 171 ? -6.293 -5.651 -9.934 1.00 84.44 171 TYR A O 1
ATOM 1370 N N . LEU A 1 172 ? -8.440 -6.192 -9.662 1.00 83.44 172 LEU A N 1
ATOM 1371 C CA . LEU A 1 172 ? -8.372 -7.312 -10.609 1.00 83.44 172 LEU A CA 1
ATOM 1372 C C . LEU A 1 172 ? -8.226 -6.848 -12.066 1.00 83.44 172 LEU A C 1
ATOM 1374 O O . LEU A 1 172 ? -7.513 -7.467 -12.854 1.00 83.44 172 LEU A O 1
ATOM 1378 N N . PHE A 1 173 ? -8.904 -5.761 -12.434 1.00 88.19 173 PHE A N 1
ATOM 1379 C CA . PHE A 1 173 ? -9.052 -5.349 -13.827 1.00 88.19 173 PHE A CA 1
ATOM 1380 C C . PHE A 1 173 ? -7.911 -4.458 -14.337 1.00 88.19 173 PHE A C 1
ATOM 1382 O O . PHE A 1 173 ? -7.572 -4.543 -15.517 1.00 88.19 173 PHE A O 1
ATOM 1389 N N . HIS A 1 174 ? -7.299 -3.627 -13.482 1.00 88.00 174 HIS A N 1
ATOM 1390 C CA . HIS A 1 174 ? -6.436 -2.510 -13.902 1.00 88.00 174 HIS A CA 1
ATOM 1391 C C . HIS A 1 174 ? -5.237 -2.892 -14.786 1.00 88.00 174 HIS A C 1
ATOM 1393 O O . HIS A 1 174 ? -4.779 -2.050 -15.558 1.00 88.00 174 HIS A O 1
ATOM 1399 N N . LEU A 1 175 ? -4.741 -4.136 -14.750 1.00 87.31 175 LEU A N 1
ATOM 1400 C CA . LEU A 1 175 ? -3.636 -4.562 -15.621 1.00 87.31 175 LEU A CA 1
ATOM 1401 C C . LEU A 1 175 ? -3.981 -4.457 -17.116 1.00 87.31 175 LEU A C 1
ATOM 1403 O O . LEU A 1 175 ? -3.112 -4.109 -17.920 1.00 87.31 175 LEU A O 1
ATOM 1407 N N . ILE A 1 176 ? -5.243 -4.706 -17.489 1.00 90.69 176 ILE A N 1
ATOM 1408 C CA . ILE A 1 176 ? -5.707 -4.572 -18.877 1.00 90.69 176 ILE A CA 1
ATOM 1409 C C . ILE A 1 176 ? -5.654 -3.090 -19.305 1.00 90.69 176 ILE A C 1
ATOM 1411 O O . ILE A 1 176 ? -4.959 -2.785 -20.282 1.00 90.69 176 ILE A O 1
ATOM 1415 N N . PRO A 1 177 ? -6.282 -2.140 -18.575 1.00 93.56 177 PRO A N 1
ATOM 1416 C CA . PRO A 1 177 ? -6.121 -0.712 -18.827 1.00 93.56 177 PRO A CA 1
ATOM 1417 C C . PRO A 1 177 ? -4.680 -0.206 -18.805 1.00 93.56 177 PRO A C 1
ATOM 1419 O O . PRO A 1 177 ? -4.365 0.649 -19.628 1.00 93.56 177 PRO A O 1
ATOM 1422 N N . VAL A 1 178 ? -3.788 -0.723 -17.949 1.00 90.06 178 VAL A N 1
ATOM 1423 C CA . VAL A 1 178 ? -2.362 -0.336 -17.969 1.00 90.06 178 VAL A CA 1
ATOM 1424 C C . VAL A 1 178 ? -1.734 -0.674 -19.318 1.00 90.06 178 VAL A C 1
ATOM 1426 O O . VAL A 1 178 ? -1.091 0.183 -19.927 1.00 90.06 178 VAL A O 1
ATOM 1429 N N . SER A 1 179 ? -1.924 -1.906 -19.803 1.00 90.88 179 SER A N 1
ATOM 1430 C CA . SER A 1 179 ? -1.375 -2.333 -21.095 1.00 90.88 179 SER A CA 1
ATOM 1431 C C . SER A 1 179 ? -1.928 -1.483 -22.237 1.00 90.88 179 SER A C 1
ATOM 1433 O O . SER A 1 179 ? -1.164 -0.996 -23.069 1.00 90.88 179 SER A O 1
ATOM 1435 N N . LEU A 1 180 ? -3.244 -1.258 -22.248 1.00 93.81 180 LEU A N 1
ATOM 1436 C CA . LEU A 1 180 ? -3.906 -0.439 -23.260 1.00 93.81 180 LEU A CA 1
ATOM 1437 C C . LEU A 1 180 ? -3.401 1.010 -23.235 1.00 93.81 180 LEU A C 1
ATOM 1439 O O . LEU A 1 180 ? -3.043 1.562 -24.274 1.00 93.81 180 LEU A O 1
ATOM 1443 N N . SER A 1 181 ? -3.320 1.609 -22.047 1.00 94.50 181 SER A N 1
ATOM 1444 C CA . SER A 1 181 ? -2.894 2.998 -21.866 1.00 94.50 181 SER A CA 1
ATOM 1445 C C . SER A 1 181 ? -1.446 3.207 -22.300 1.00 94.50 181 SER A C 1
ATOM 1447 O O . SER A 1 181 ? -1.152 4.220 -22.925 1.00 94.50 181 SER A O 1
ATOM 1449 N N . LYS A 1 182 ? -0.550 2.239 -22.055 1.00 91.81 182 LYS A N 1
ATOM 1450 C CA . LYS A 1 182 ? 0.831 2.272 -22.570 1.00 91.81 182 LYS A CA 1
ATOM 1451 C C . LYS A 1 182 ? 0.871 2.249 -24.098 1.00 91.81 182 LYS A C 1
ATOM 1453 O O . LYS A 1 182 ? 1.570 3.052 -24.707 1.00 91.81 182 LYS A O 1
ATOM 1458 N N . THR A 1 183 ? 0.091 1.368 -24.731 1.00 94.38 183 THR A N 1
ATOM 1459 C CA . THR A 1 183 ? 0.003 1.317 -26.198 1.00 94.38 183 THR A CA 1
ATOM 1460 C C . THR A 1 183 ? -0.523 2.630 -26.775 1.00 94.38 183 THR A C 1
ATOM 1462 O O . THR A 1 183 ? 0.016 3.115 -27.767 1.00 94.38 183 THR A O 1
ATOM 1465 N N . ILE A 1 184 ? -1.549 3.223 -26.157 1.00 95.38 184 ILE A N 1
ATOM 1466 C CA . ILE A 1 184 ? -2.084 4.524 -26.574 1.00 95.38 184 ILE A CA 1
ATOM 1467 C C . ILE A 1 184 ? -1.023 5.613 -26.396 1.00 95.38 184 ILE A C 1
ATOM 1469 O O . ILE A 1 184 ? -0.777 6.348 -27.346 1.00 95.38 184 ILE A O 1
ATOM 1473 N N . ALA A 1 185 ? -0.354 5.673 -25.239 1.00 95.62 185 ALA A N 1
ATOM 1474 C CA . ALA A 1 185 ? 0.699 6.647 -24.946 1.00 95.62 185 ALA A CA 1
ATOM 1475 C C . ALA A 1 185 ? 1.794 6.654 -26.025 1.00 95.62 185 ALA A C 1
ATOM 1477 O O . ALA A 1 185 ? 2.170 7.710 -26.527 1.00 95.62 185 ALA A O 1
ATOM 1478 N N . HIS A 1 186 ? 2.262 5.473 -26.440 1.00 94.25 186 HIS A N 1
ATOM 1479 C CA . HIS A 1 186 ? 3.289 5.364 -27.482 1.00 94.25 186 HIS A CA 1
ATOM 1480 C C . HIS A 1 186 ? 2.759 5.741 -28.865 1.00 94.25 186 HIS A C 1
ATOM 1482 O O . HIS A 1 186 ? 3.485 6.357 -29.640 1.00 94.25 186 HIS A O 1
ATOM 1488 N N . LYS A 1 187 ? 1.495 5.425 -29.176 1.00 95.75 187 LYS A N 1
ATOM 1489 C CA . LYS A 1 187 ? 0.862 5.822 -30.446 1.00 95.75 187 LYS A CA 1
ATOM 1490 C C . LYS A 1 187 ? 0.681 7.332 -30.574 1.00 95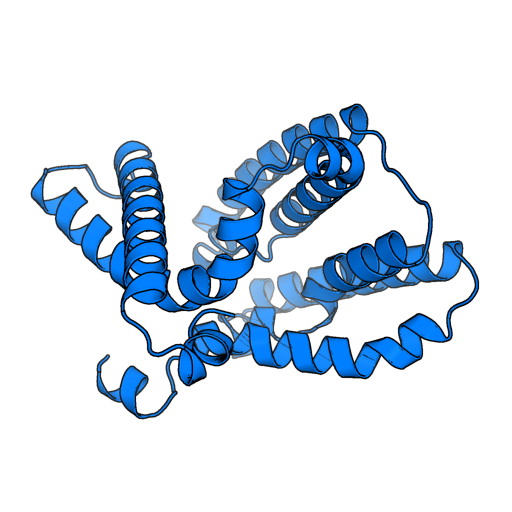.75 187 LYS A C 1
ATOM 1492 O O . LYS A 1 187 ? 0.803 7.850 -31.676 1.00 95.75 187 LYS A O 1
ATOM 1497 N N . VAL A 1 188 ? 0.411 8.030 -29.472 1.00 95.38 188 VAL A N 1
ATOM 1498 C CA . VAL A 1 188 ? 0.312 9.501 -29.458 1.00 95.38 188 VAL A CA 1
ATOM 1499 C C . VAL A 1 188 ? 1.679 10.189 -29.332 1.00 95.38 188 VAL A C 1
ATOM 1501 O O . VAL A 1 188 ? 1.741 11.407 -29.210 1.00 95.38 188 VAL A O 1
ATOM 1504 N N . GLY A 1 189 ? 2.776 9.424 -29.364 1.00 95.44 189 GLY A N 1
ATOM 1505 C CA . GLY A 1 189 ? 4.137 9.957 -29.372 1.00 95.44 189 GLY A CA 1
ATOM 1506 C C . GLY A 1 189 ? 4.668 10.395 -28.007 1.00 95.44 189 GLY A C 1
ATOM 1507 O O . GLY A 1 189 ? 5.636 11.152 -27.961 1.00 95.44 189 GLY A O 1
ATOM 1508 N N . LEU A 1 190 ? 4.080 9.941 -26.890 1.00 94.12 190 LEU A N 1
ATOM 1509 C CA . LEU A 1 190 ? 4.653 10.229 -25.572 1.00 94.12 190 LEU A CA 1
ATOM 1510 C C . LEU A 1 190 ? 6.011 9.518 -25.420 1.00 94.12 190 LEU A C 1
ATOM 1512 O O . LEU A 1 190 ? 6.093 8.310 -25.676 1.00 94.12 190 LEU A O 1
ATOM 1516 N N . PRO A 1 191 ? 7.078 10.223 -24.994 1.00 91.06 191 PRO A N 1
ATOM 1517 C CA . PRO A 1 191 ? 8.391 9.608 -24.871 1.00 91.06 191 PRO A CA 1
ATOM 1518 C C . PRO A 1 191 ? 8.413 8.584 -23.733 1.00 91.06 191 PRO A C 1
ATOM 1520 O O . PRO A 1 191 ? 7.872 8.825 -22.650 1.00 91.06 191 PRO A O 1
ATOM 1523 N N . LYS A 1 192 ? 9.071 7.447 -23.971 1.00 87.88 192 LYS A N 1
ATOM 1524 C CA . LYS A 1 192 ? 9.146 6.349 -23.002 1.00 87.88 192 LYS A CA 1
ATOM 1525 C C . LYS A 1 192 ? 9.876 6.769 -21.726 1.00 87.88 192 LYS A C 1
ATOM 1527 O O . LYS A 1 192 ? 10.870 7.487 -21.785 1.00 87.88 192 LYS A O 1
ATOM 1532 N N . PHE A 1 193 ? 9.414 6.250 -20.595 1.00 80.44 193 PHE A N 1
ATOM 1533 C CA . PHE A 1 193 ? 9.967 6.453 -19.256 1.00 80.44 193 PHE A CA 1
ATOM 1534 C C . PHE A 1 193 ? 9.965 7.914 -18.788 1.00 80.44 193 PHE A C 1
ATOM 1536 O O . PHE A 1 193 ? 10.744 8.291 -17.914 1.00 80.44 193 PHE A O 1
ATOM 1543 N N . THR A 1 194 ? 9.076 8.738 -19.341 1.00 86.31 194 THR A N 1
ATOM 1544 C CA . THR A 1 194 ? 8.902 10.129 -18.912 1.00 86.31 194 THR A CA 1
ATOM 1545 C C . THR A 1 194 ? 7.780 10.270 -17.894 1.00 86.31 194 THR A C 1
ATOM 1547 O O . THR A 1 194 ? 6.846 9.468 -17.848 1.00 86.31 194 THR A O 1
ATOM 1550 N N . LEU A 1 195 ? 7.837 11.339 -17.093 1.00 84.25 195 LEU A N 1
ATOM 1551 C CA . LEU A 1 195 ? 6.761 11.679 -16.161 1.00 84.25 195 LEU A CA 1
ATOM 1552 C C . LEU A 1 195 ? 5.418 11.852 -16.888 1.00 84.25 195 LEU A C 1
ATOM 1554 O O . LEU A 1 195 ? 4.388 11.438 -16.366 1.00 84.25 195 LEU A O 1
ATOM 1558 N N . SER A 1 196 ? 5.421 12.415 -18.099 1.00 90.38 196 SER A N 1
ATOM 1559 C CA . SER A 1 196 ? 4.205 12.590 -18.897 1.00 90.38 196 SER A CA 1
ATOM 1560 C C . SER A 1 196 ? 3.593 11.255 -19.324 1.00 90.38 196 SER A C 1
ATOM 1562 O O . SER A 1 196 ? 2.383 11.088 -19.183 1.00 90.38 196 SER A O 1
ATOM 1564 N N . GLU A 1 197 ? 4.399 10.280 -19.761 1.00 89.50 197 GLU A N 1
ATOM 1565 C CA . GLU A 1 197 ? 3.916 8.916 -20.015 1.00 89.50 197 GLU A CA 1
ATOM 1566 C C . GLU A 1 197 ? 3.344 8.288 -18.736 1.00 89.50 197 GLU A C 1
ATOM 1568 O O . GLU A 1 197 ? 2.236 7.755 -18.756 1.00 89.50 197 GLU A O 1
ATOM 1573 N N . MET A 1 198 ? 4.064 8.372 -17.612 1.00 87.56 198 MET A N 1
ATOM 1574 C CA . MET A 1 198 ? 3.635 7.768 -16.345 1.00 87.56 198 MET A CA 1
ATOM 1575 C C . MET A 1 198 ? 2.308 8.350 -15.847 1.00 87.56 198 MET A C 1
ATOM 1577 O O . MET A 1 198 ? 1.412 7.592 -15.474 1.00 87.56 198 MET A O 1
ATOM 1581 N N . LEU A 1 199 ? 2.162 9.679 -15.874 1.00 90.00 199 LEU A N 1
ATOM 1582 C CA . LEU A 1 199 ? 0.929 10.363 -15.483 1.00 90.00 199 LEU A CA 1
ATOM 1583 C C . LEU A 1 199 ? -0.224 10.007 -16.421 1.00 90.00 199 LEU A C 1
ATOM 1585 O O . LEU A 1 199 ? -1.306 9.667 -15.943 1.00 90.00 199 LEU A O 1
ATOM 1589 N N . PHE A 1 200 ? 0.010 10.015 -17.736 1.00 94.94 200 PHE A N 1
ATOM 1590 C CA . PHE A 1 200 ? -1.000 9.622 -18.716 1.00 94.94 200 PHE A CA 1
ATOM 1591 C C . PHE A 1 200 ? -1.475 8.187 -18.476 1.00 94.94 200 PHE A C 1
ATOM 1593 O O . PHE A 1 200 ? -2.674 7.944 -18.354 1.00 94.94 200 PHE A O 1
ATOM 1600 N N . VAL A 1 201 ? -0.541 7.237 -18.356 1.00 92.75 201 VAL A N 1
ATOM 1601 C CA . VAL A 1 201 ? -0.855 5.820 -18.137 1.00 92.75 201 VAL A CA 1
ATOM 1602 C C . VAL A 1 201 ? -1.610 5.632 -16.826 1.00 92.75 201 VAL A C 1
ATOM 1604 O O . VAL A 1 201 ? -2.618 4.928 -16.819 1.00 92.75 201 VAL A O 1
ATOM 1607 N N . ALA A 1 202 ? -1.175 6.265 -15.733 1.00 90.56 202 ALA A N 1
ATOM 1608 C CA . ALA A 1 202 ? -1.841 6.165 -14.437 1.00 90.56 202 ALA A CA 1
ATOM 1609 C C . ALA A 1 202 ? -3.271 6.725 -14.485 1.00 90.56 202 ALA A C 1
ATOM 1611 O O . ALA A 1 202 ? -4.217 6.038 -14.098 1.00 90.56 202 ALA A O 1
ATOM 1612 N N . MET A 1 203 ? -3.450 7.939 -15.013 1.00 94.75 203 MET A N 1
ATOM 1613 C CA . MET A 1 203 ? -4.761 8.584 -15.110 1.00 94.75 203 MET A CA 1
ATOM 1614 C C . MET A 1 203 ? -5.716 7.816 -16.026 1.00 94.75 203 MET A C 1
ATOM 1616 O O . MET A 1 203 ? -6.855 7.557 -15.639 1.00 94.75 203 MET A O 1
ATOM 1620 N N . ALA A 1 204 ? -5.255 7.410 -17.212 1.00 95.44 204 ALA A N 1
ATOM 1621 C CA . ALA A 1 204 ? -6.056 6.635 -18.154 1.00 95.44 204 ALA A CA 1
ATOM 1622 C C . ALA A 1 204 ? -6.447 5.274 -17.563 1.00 95.44 204 ALA A C 1
ATOM 1624 O O . ALA A 1 204 ? -7.608 4.880 -17.640 1.00 95.44 204 ALA A O 1
ATOM 1625 N N . THR A 1 205 ? -5.516 4.594 -16.887 1.00 94.62 205 THR A N 1
ATOM 1626 C CA . THR A 1 205 ? -5.783 3.326 -16.192 1.00 94.62 205 THR A CA 1
ATOM 1627 C C . THR A 1 205 ? -6.876 3.487 -15.143 1.00 94.62 205 THR A C 1
ATOM 1629 O O . THR A 1 205 ? -7.825 2.700 -15.129 1.00 94.62 205 THR A O 1
ATOM 1632 N N . ILE A 1 206 ? -6.766 4.499 -14.277 1.00 92.56 206 ILE A N 1
ATOM 1633 C CA . ILE A 1 206 ? -7.752 4.770 -13.225 1.00 92.56 206 ILE A CA 1
ATOM 1634 C C . ILE A 1 206 ? -9.114 5.074 -13.851 1.00 92.56 206 ILE A C 1
ATOM 1636 O O . ILE A 1 206 ? -10.108 4.461 -13.467 1.00 92.56 206 ILE A O 1
ATOM 1640 N N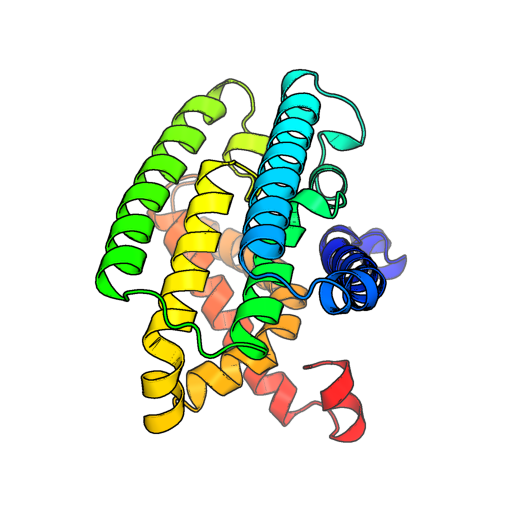 . LEU A 1 207 ? -9.160 5.958 -14.849 1.00 95.25 207 LEU A N 1
ATOM 1641 C CA . LEU A 1 207 ? -10.398 6.346 -15.520 1.00 95.25 207 LEU A CA 1
ATOM 1642 C C . LEU A 1 207 ? -11.088 5.145 -16.174 1.00 95.25 207 LEU A C 1
ATOM 1644 O O . LEU A 1 207 ? -12.264 4.899 -15.916 1.00 95.25 207 LEU A O 1
ATOM 1648 N N . ILE A 1 208 ? -10.361 4.367 -16.979 1.00 96.00 208 ILE A N 1
ATOM 1649 C CA . ILE A 1 208 ? -10.905 3.186 -17.659 1.00 96.00 208 ILE A CA 1
ATOM 1650 C C . ILE A 1 208 ? -11.375 2.151 -16.630 1.00 96.00 208 ILE A C 1
ATOM 1652 O O . ILE A 1 208 ? -12.448 1.576 -16.797 1.00 96.00 208 ILE A O 1
ATOM 1656 N N . SER A 1 209 ? -10.622 1.937 -15.545 1.00 94.62 209 SER A N 1
ATOM 1657 C CA . SER A 1 209 ? -11.000 0.979 -14.497 1.00 94.62 209 SER A CA 1
ATOM 1658 C C . SER A 1 209 ? -12.259 1.410 -13.742 1.00 94.62 209 SER A C 1
ATOM 1660 O O . SER A 1 209 ? -13.128 0.583 -13.481 1.00 94.62 209 SER A O 1
ATOM 1662 N N . ILE A 1 210 ? -12.395 2.703 -13.433 1.00 93.44 210 ILE A N 1
ATOM 1663 C CA . ILE A 1 210 ? -13.591 3.275 -12.797 1.00 93.44 210 ILE A CA 1
ATOM 1664 C C . ILE A 1 210 ? -14.802 3.166 -13.727 1.00 93.44 210 ILE A C 1
ATOM 1666 O O . ILE A 1 210 ? -15.871 2.739 -13.290 1.00 93.44 210 ILE A O 1
ATOM 1670 N N . LEU A 1 211 ? -14.643 3.506 -15.009 1.00 94.81 211 LEU A N 1
ATOM 1671 C CA . LEU A 1 211 ? -15.710 3.378 -16.003 1.00 94.81 211 LEU A CA 1
ATOM 1672 C C . LEU A 1 211 ? -16.148 1.919 -16.161 1.00 94.81 211 LEU A C 1
ATOM 1674 O O . LEU A 1 211 ? -17.345 1.647 -16.172 1.00 94.81 211 LEU A O 1
ATOM 1678 N N . ALA A 1 212 ? -15.197 0.984 -16.212 1.00 93.81 212 ALA A N 1
ATOM 1679 C CA . ALA A 1 212 ? -15.478 -0.446 -16.269 1.00 93.81 212 ALA A CA 1
ATOM 1680 C C . ALA A 1 212 ? -16.198 -0.949 -15.009 1.00 93.81 212 ALA A C 1
ATOM 1682 O O . ALA A 1 212 ? -17.160 -1.705 -15.111 1.00 93.81 212 ALA A O 1
ATOM 1683 N N . ALA A 1 213 ? -15.792 -0.499 -13.820 1.00 92.50 213 ALA A N 1
ATOM 1684 C CA . ALA A 1 213 ? -16.480 -0.849 -12.580 1.00 92.50 213 ALA A CA 1
ATOM 1685 C C . ALA A 1 213 ? -17.926 -0.327 -12.570 1.00 92.50 213 ALA A C 1
ATOM 1687 O O . ALA A 1 213 ? -18.855 -1.027 -12.164 1.00 92.50 213 ALA A O 1
ATOM 1688 N N . PHE A 1 214 ? -18.131 0.899 -13.057 1.00 92.12 214 PHE A N 1
ATOM 1689 C CA . PHE A 1 214 ? -19.450 1.514 -13.149 1.00 92.12 214 PHE A CA 1
ATOM 1690 C C . PHE A 1 214 ? -20.362 0.800 -14.152 1.00 92.12 214 PHE A C 1
ATOM 1692 O O . PHE A 1 214 ? -21.533 0.557 -13.852 1.00 92.12 214 PHE A O 1
ATOM 1699 N N . THR A 1 215 ? -19.848 0.430 -15.327 1.00 91.62 215 THR A N 1
ATOM 1700 C CA . THR A 1 215 ? -20.621 -0.335 -16.314 1.00 91.62 215 THR A CA 1
ATOM 1701 C C . THR A 1 215 ? -20.928 -1.736 -15.801 1.00 91.62 215 THR A C 1
ATOM 1703 O O . THR A 1 215 ? -22.086 -2.145 -15.855 1.00 91.62 215 THR A O 1
ATOM 1706 N N . ALA A 1 216 ? -19.950 -2.426 -15.209 1.00 89.31 216 ALA A N 1
ATOM 1707 C CA . ALA A 1 216 ? -20.138 -3.755 -14.635 1.00 89.31 216 ALA A CA 1
ATOM 1708 C C . ALA A 1 216 ? -21.205 -3.763 -13.526 1.00 89.31 216 ALA A C 1
ATOM 1710 O O . ALA A 1 216 ? -22.050 -4.653 -13.488 1.00 89.31 216 ALA A O 1
ATOM 1711 N N . GLN A 1 217 ? -21.270 -2.733 -12.677 1.00 85.81 217 GLN A N 1
ATOM 1712 C CA . GLN A 1 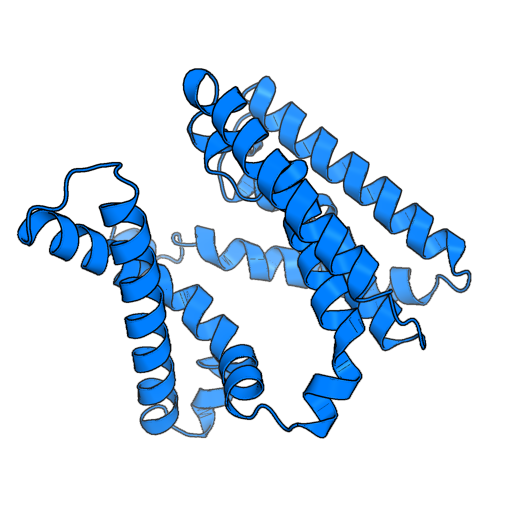217 ? -22.351 -2.606 -11.690 1.00 85.81 217 GLN A CA 1
ATOM 1713 C C . GLN A 1 217 ? -23.752 -2.518 -12.295 1.00 85.81 217 GLN A C 1
ATOM 1715 O O . GLN A 1 217 ? -24.723 -2.918 -11.644 1.00 85.81 217 GLN A O 1
ATOM 1720 N N . LYS A 1 218 ? -23.881 -1.982 -13.510 1.00 86.50 218 LYS A N 1
ATOM 1721 C CA . LYS A 1 218 ? -25.167 -1.874 -14.203 1.00 86.50 218 LYS A CA 1
ATOM 1722 C C . LYS A 1 218 ? -25.525 -3.142 -14.972 1.00 86.50 218 LYS A C 1
ATOM 1724 O O . LYS A 1 218 ? -26.703 -3.471 -15.039 1.00 86.50 218 LYS A O 1
ATOM 1729 N N . THR A 1 219 ? -24.538 -3.841 -15.526 1.00 88.75 219 THR A N 1
ATOM 1730 C CA . THR A 1 219 ? -24.755 -4.967 -16.446 1.00 88.75 219 THR A CA 1
ATOM 1731 C C . THR A 1 219 ? -24.691 -6.337 -15.779 1.00 88.75 219 THR A C 1
ATOM 1733 O O . THR A 1 219 ? -25.381 -7.252 -16.220 1.00 88.75 219 THR A O 1
ATOM 1736 N N . VAL A 1 220 ? -23.897 -6.503 -14.717 1.00 85.06 220 VAL A N 1
ATOM 1737 C CA . VAL A 1 220 ? -23.768 -7.789 -14.019 1.00 85.06 220 VAL A CA 1
ATOM 1738 C C . VAL A 1 220 ? -25.088 -8.117 -13.303 1.00 85.06 220 VAL A C 1
ATOM 1740 O O . VAL A 1 220 ? -25.608 -7.266 -12.572 1.00 85.06 220 VAL A O 1
ATOM 1743 N N . PRO A 1 221 ? -25.644 -9.333 -13.466 1.00 82.75 221 PRO A N 1
ATOM 1744 C CA . PRO A 1 221 ? -26.855 -9.757 -12.767 1.00 82.75 221 PRO A CA 1
ATOM 1745 C C . PRO A 1 221 ? -26.739 -9.595 -11.249 1.00 82.75 221 PRO A C 1
ATOM 1747 O O . PRO A 1 221 ? -25.680 -9.844 -10.673 1.00 82.75 221 PRO A O 1
ATOM 1750 N N . SER A 1 222 ? -27.831 -9.219 -10.576 1.00 79.44 222 SER A N 1
ATOM 1751 C CA . SER A 1 222 ? -27.847 -8.920 -9.132 1.00 79.44 222 SER A CA 1
ATOM 1752 C C . SER A 1 222 ? -27.243 -10.030 -8.263 1.00 79.44 222 SER A C 1
ATOM 1754 O O . SER A 1 222 ? -26.501 -9.723 -7.333 1.00 79.44 222 SER A O 1
ATOM 1756 N N . PHE A 1 223 ? -27.482 -11.301 -8.603 1.00 78.69 223 PHE A N 1
ATOM 1757 C CA . PHE A 1 223 ? -26.931 -12.453 -7.879 1.00 78.69 223 PHE A CA 1
ATOM 1758 C C . PHE A 1 223 ? -25.398 -12.567 -7.981 1.00 78.69 223 PHE A C 1
ATOM 1760 O O . PHE A 1 223 ? -24.758 -13.096 -7.076 1.00 78.69 223 PHE A O 1
ATOM 1767 N N . ALA A 1 224 ? -24.800 -12.063 -9.065 1.00 75.56 224 ALA A N 1
ATOM 1768 C CA . ALA A 1 224 ? -23.364 -12.133 -9.330 1.00 75.56 224 ALA A CA 1
ATOM 1769 C C . ALA A 1 224 ? -22.607 -10.881 -8.859 1.00 75.56 224 ALA A C 1
ATOM 1771 O O . ALA A 1 224 ? -21.394 -10.946 -8.663 1.00 75.56 224 ALA A O 1
ATOM 1772 N N . LYS A 1 225 ? -23.301 -9.755 -8.625 1.00 75.50 225 LYS A N 1
ATOM 1773 C CA . LYS A 1 225 ? -22.668 -8.490 -8.205 1.00 75.50 225 LYS A CA 1
ATOM 1774 C C . LYS A 1 225 ? -21.796 -8.664 -6.961 1.00 75.50 225 LYS A C 1
ATOM 1776 O O . LYS A 1 225 ? -20.665 -8.199 -6.982 1.00 75.50 225 LYS A O 1
ATOM 1781 N N . ARG A 1 226 ? -22.278 -9.407 -5.954 1.00 71.69 226 ARG A N 1
ATOM 1782 C CA . ARG A 1 226 ? -21.551 -9.661 -4.694 1.00 71.69 226 ARG A CA 1
ATOM 1783 C C . ARG A 1 226 ? -20.214 -10.392 -4.886 1.00 71.69 226 ARG A C 1
ATOM 1785 O O . ARG A 1 226 ? -19.296 -10.255 -4.089 1.00 71.69 226 ARG A O 1
ATOM 1792 N N . TRP A 1 227 ? -20.121 -11.229 -5.915 1.00 70.75 227 TRP A N 1
ATOM 1793 C CA . TRP A 1 227 ? -18.945 -12.069 -6.155 1.00 70.75 227 TRP A CA 1
ATOM 1794 C C . TRP A 1 227 ? -17.962 -11.415 -7.127 1.00 70.75 227 TRP A C 1
ATOM 1796 O O . TRP A 1 227 ? -16.758 -11.603 -7.005 1.00 70.75 227 TRP A O 1
ATOM 1806 N N . VAL A 1 228 ? -18.478 -10.644 -8.089 1.00 66.88 228 VAL A N 1
ATOM 1807 C CA . VAL A 1 228 ? -17.685 -10.021 -9.160 1.00 66.88 228 VAL A CA 1
ATOM 1808 C C . VAL A 1 228 ? -17.190 -8.626 -8.774 1.00 66.88 228 VAL A C 1
ATOM 1810 O O . VAL A 1 228 ? -16.121 -8.211 -9.213 1.00 66.88 228 VAL A O 1
ATOM 1813 N N . LEU A 1 229 ? -17.965 -7.884 -7.980 1.00 67.94 229 LEU A N 1
ATOM 1814 C CA . LEU A 1 229 ? -17.729 -6.462 -7.714 1.00 67.94 229 LEU A CA 1
ATOM 1815 C C . LEU A 1 229 ? -17.339 -6.169 -6.261 1.00 67.94 229 LEU A C 1
ATOM 1817 O O . LEU A 1 229 ? -16.967 -5.029 -5.989 1.00 67.94 229 LEU A O 1
ATOM 1821 N N . GLY A 1 230 ? -17.391 -7.178 -5.380 1.00 58.78 230 GLY A N 1
ATOM 1822 C CA . GLY A 1 230 ? -17.267 -7.040 -3.922 1.00 58.78 230 GLY A CA 1
ATOM 1823 C C . GLY A 1 230 ? -18.597 -6.695 -3.266 1.00 58.78 230 GLY A C 1
ATOM 1824 O O . GLY A 1 230 ? -18.587 -5.878 -2.321 1.00 58.78 230 GLY A O 1
#

Secondary structure (DSSP, 8-state):
-HHHHHTS--TTTTHHHHHHHHHHHHHHHHHT---HHHHHHHHHHHHHHHHHHHHHHHHTT-TTTTSTTGGG--GGGTHHHHHHHHHHHHS-----HHHHHHHHHHHHHHHHHHHHHHTTT-HHHHT-TTSHHHHHHHHHHHHHHHHTHHHHHHTT-HHHHHHHHHHHHHHHHTHHHHHHHHHHHHHTTPPTT-HHHHHHHHHHHHHHHHHHHHHHHHHS-HHHHHHH--

Sequence (230 aa):
MMERLFFGTGIGIGYFVIVLVQMTFLTPLIDRVHKSYLHVLAMITLTVLGISFTYTMQLYEIEPFNTFPMSALFFAVWYPFYHLGYFAGKRDWNPSSKAALGLAIITLALSFAEAFFWKGTLPAFAASQTKATSLAFSLSITLLILANRDVAERRSVAFLAWLGRASYFVYLFHLIPVSLSKTIAHKVGLPKFTLSEMLFVAMATILISILAAFTAQKTVPSFAKRWVLG

Foldseek 3Di:
DVVCVVVVVVCLLVLVVLLVVVLVVCVVVLVPDDDPVVLVVLLVVLCVVLQVQLCVCCVVVPPPCVDPPNVVNRNSLVVNLSSVVVVVVVDVDAAALVVLVVQLVVLVVVLQVVLVVCCVPRVVVSPDCSHSSSSSNVVSVSNNCRNCVVVCVVVPPVVVVLCVLQVSLLSVPLVVLLVVQLVVCVVVPPDPPDPVSVVSSVVSSVVVSVVVLVVCCVPPDPVCCVVNRD

Radius of gyration: 19.35 Å; chains: 1; bounding box: 49×39×57 Å